Protein AF-A0A183U3U9-F1 (afdb_monomer_lite)

Foldseek 3Di:
DCVVVVHDPVVVVVVVVVDDPVVVVVCVCCLLLLNNVVVVPDPDDDDDDPPPDPPAPLNVLLVVLVVVVVVVVVVVPDPDDDDDDDDDDPPPPPPDPPVPPRDFCSLLSNQQVCLVVVNADPLLQLLLLLLQCVAQQAAADPNDGPGNVCNVVDPSPDVVSVVVVSVRLVVDPGSLVSSLLRLLSNVSSVLCVLQVDPAWQHDPPHHHYSVQLLVQLLVVLLVVCLVSVDPSCVDVNVVHFAPDPPRGHSVLSRAASDDDSGSVVSSSVSSCVRGNDDD

Sequence (279 aa):
LARLRNITGTDASQKLLEISPFEVKSMLFSLLSGRLLEDLSEEAGTGAKEQRTGMGSIRKQIEERRSMRRSLHAVKGSSHSVDMTLLELPEVEDESEESEDFQFGIWLRHRRIDGALNRVPPEFFATVWDTVRRFPRGLSINRIVLHWGLTQEMTRREIKFALQVEQVLNQISEPEYREMIIETLALLGKMDILLKTDRPNIPHDHAFDVDAVVKRANKIFVEHNRQMETIVMECCASGKRCDGAQGMCQHFYDSAPAGEYGTAHYLIKALMEILGPAN

Structure (mmCIF, N/CA/C/O backbone):
data_AF-A0A183U3U9-F1
#
_entry.id   AF-A0A183U3U9-F1
#
loop_
_atom_site.group_PDB
_atom_site.id
_atom_site.type_symbol
_atom_site.label_atom_id
_atom_site.label_alt_id
_atom_site.label_comp_id
_atom_site.label_asym_id
_atom_site.label_entity_id
_atom_site.label_seq_id
_atom_site.pdbx_PDB_ins_code
_atom_site.Cartn_x
_atom_site.Cartn_y
_atom_site.Cartn_z
_atom_site.occupancy
_atom_site.B_iso_or_equiv
_atom_site.auth_seq_id
_atom_site.auth_comp_id
_atom_site.auth_asym_id
_atom_site.auth_atom_id
_atom_site.pdbx_PDB_model_num
ATOM 1 N N . LEU A 1 1 ? 25.256 -8.665 -1.345 1.00 70.12 1 LEU A N 1
ATOM 2 C CA . LEU A 1 1 ? 26.540 -9.329 -1.675 1.00 70.12 1 LEU A CA 1
ATOM 3 C C . LEU A 1 1 ? 26.527 -9.996 -3.037 1.00 70.12 1 LEU A C 1
ATOM 5 O O . LEU A 1 1 ? 27.311 -9.561 -3.858 1.00 70.12 1 LEU A O 1
ATOM 9 N N . ALA A 1 2 ? 25.638 -10.963 -3.303 1.00 71.50 2 ALA A N 1
ATOM 10 C CA . ALA A 1 2 ? 25.566 -11.639 -4.609 1.00 71.50 2 ALA A CA 1
ATOM 11 C C . ALA A 1 2 ? 25.532 -10.654 -5.788 1.00 71.50 2 ALA A C 1
ATOM 13 O O . ALA A 1 2 ? 26.401 -10.681 -6.644 1.00 71.50 2 ALA A O 1
ATOM 14 N N . ARG A 1 3 ? 24.604 -9.690 -5.746 1.00 67.81 3 ARG A N 1
ATOM 15 C CA . ARG A 1 3 ? 24.517 -8.614 -6.747 1.00 67.81 3 ARG A CA 1
ATOM 16 C C . ARG A 1 3 ? 25.683 -7.626 -6.669 1.00 67.81 3 ARG A C 1
ATOM 18 O O . ARG A 1 3 ? 26.300 -7.340 -7.677 1.00 67.81 3 ARG A O 1
ATOM 25 N N . LEU A 1 4 ? 26.009 -7.162 -5.459 1.00 68.00 4 LEU A N 1
ATOM 26 C CA . LEU A 1 4 ? 27.064 -6.162 -5.224 1.00 68.00 4 LEU A CA 1
ATOM 27 C C . LEU A 1 4 ? 28.458 -6.606 -5.691 1.00 68.00 4 LEU A C 1
ATOM 29 O O . LEU A 1 4 ? 29.277 -5.771 -6.033 1.00 68.00 4 LEU A O 1
ATOM 33 N N . ARG A 1 5 ? 28.750 -7.908 -5.646 1.00 73.56 5 ARG A N 1
ATOM 34 C CA . ARG A 1 5 ? 30.053 -8.470 -6.025 1.00 73.56 5 ARG A CA 1
ATOM 35 C C . ARG A 1 5 ? 29.968 -9.383 -7.249 1.00 73.56 5 ARG A C 1
ATOM 37 O O . ARG A 1 5 ? 30.938 -10.070 -7.535 1.00 73.56 5 ARG A O 1
ATOM 44 N N . ASN A 1 6 ? 28.813 -9.418 -7.917 1.00 75.69 6 ASN A N 1
ATOM 45 C CA . ASN A 1 6 ? 28.505 -10.307 -9.039 1.00 75.69 6 ASN A CA 1
ATOM 46 C C . ASN A 1 6 ? 28.938 -11.773 -8.807 1.00 75.69 6 ASN A C 1
ATOM 48 O O . ASN A 1 6 ? 29.577 -12.402 -9.645 1.00 75.69 6 ASN A O 1
ATOM 52 N N . ILE A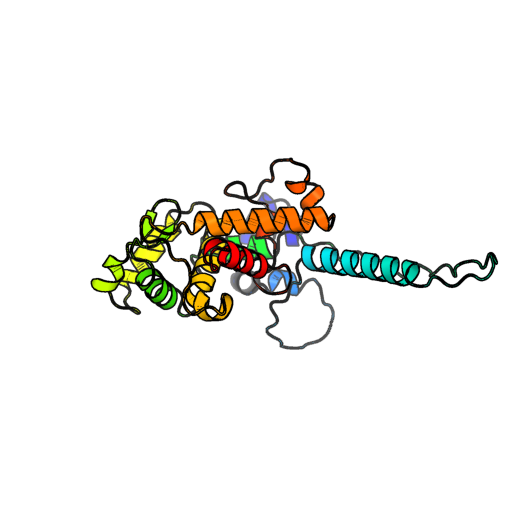 1 7 ? 28.629 -12.300 -7.620 1.00 84.38 7 ILE A N 1
ATOM 53 C CA . ILE A 1 7 ? 28.943 -13.672 -7.195 1.00 84.38 7 ILE A CA 1
ATOM 54 C C . ILE A 1 7 ? 27.661 -14.488 -7.032 1.00 84.38 7 ILE A C 1
ATOM 56 O O . ILE A 1 7 ? 26.577 -13.933 -6.821 1.00 84.38 7 ILE A O 1
ATOM 60 N N . THR A 1 8 ? 27.781 -15.815 -7.080 1.00 87.06 8 THR A N 1
ATOM 61 C CA . THR A 1 8 ? 26.639 -16.716 -6.891 1.00 87.06 8 THR A CA 1
ATOM 62 C C . THR A 1 8 ? 26.020 -16.558 -5.496 1.00 87.06 8 THR A C 1
ATOM 64 O O . THR A 1 8 ? 26.656 -16.078 -4.553 1.00 87.06 8 THR A O 1
ATOM 67 N N . GLY A 1 9 ? 24.750 -16.947 -5.341 1.00 81.69 9 GLY A N 1
ATOM 68 C CA . GLY A 1 9 ? 24.052 -16.852 -4.053 1.00 81.69 9 GLY A CA 1
ATOM 69 C C . GLY A 1 9 ? 24.719 -17.678 -2.948 1.00 81.69 9 GLY A C 1
ATOM 70 O O . GLY A 1 9 ? 24.814 -17.221 -1.809 1.00 81.69 9 GLY A O 1
ATOM 71 N N . THR A 1 10 ? 25.242 -18.853 -3.300 1.00 83.81 10 THR A N 1
ATOM 72 C CA . THR A 1 10 ? 25.990 -19.731 -2.393 1.00 83.81 10 THR A CA 1
ATOM 73 C C . THR A 1 10 ? 27.313 -19.095 -1.976 1.00 83.81 10 THR A C 1
ATOM 75 O O . THR A 1 10 ? 27.583 -19.007 -0.779 1.00 83.81 10 THR A O 1
ATOM 78 N N . ASP A 1 11 ? 28.073 -18.526 -2.913 1.00 84.25 11 ASP A N 1
ATOM 79 C CA . ASP A 1 11 ? 29.346 -17.860 -2.595 1.00 84.25 11 ASP A CA 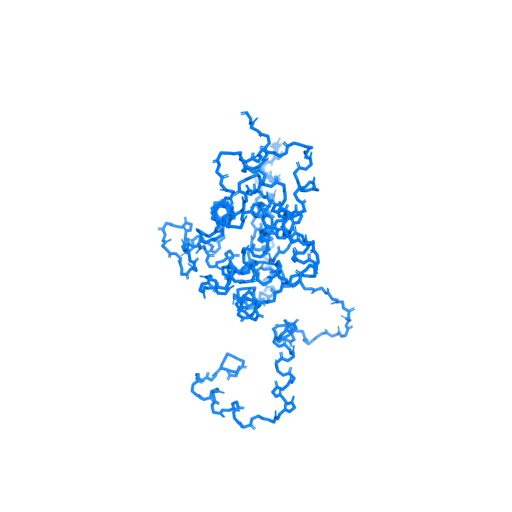1
ATOM 80 C C . ASP A 1 11 ? 29.127 -16.584 -1.781 1.00 84.25 11 ASP A C 1
ATOM 82 O O . ASP A 1 11 ? 29.908 -16.254 -0.890 1.00 84.25 11 ASP A O 1
ATOM 86 N N . ALA A 1 12 ? 28.039 -15.859 -2.052 1.00 85.56 12 ALA A N 1
ATOM 87 C CA . ALA A 1 12 ? 27.643 -14.707 -1.257 1.00 85.56 12 ALA A CA 1
ATOM 88 C C . ALA A 1 12 ? 27.305 -15.093 0.184 1.00 85.56 12 ALA A C 1
ATOM 90 O O . ALA A 1 12 ? 27.630 -14.332 1.091 1.00 85.56 12 ALA A O 1
ATOM 91 N N . SER A 1 13 ? 26.659 -16.246 0.389 1.00 83.75 13 SER A N 1
ATOM 92 C CA . SER A 1 13 ? 26.329 -16.744 1.726 1.00 83.75 13 SER A CA 1
ATOM 93 C C . SER A 1 13 ? 27.577 -17.159 2.504 1.00 83.75 13 SER A C 1
ATOM 95 O O . SER A 1 13 ? 27.691 -16.806 3.671 1.00 83.75 13 SER A O 1
ATOM 97 N N . GLN A 1 14 ? 28.551 -17.801 1.849 1.00 84.75 14 GLN A N 1
ATO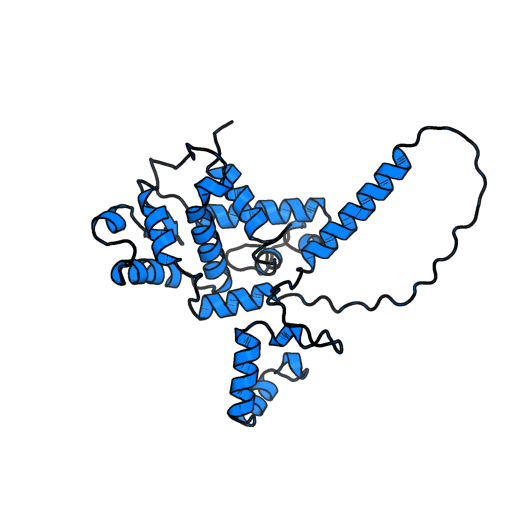M 98 C CA . GLN A 1 14 ? 29.830 -18.157 2.468 1.00 84.75 14 GLN A CA 1
ATOM 99 C C . GLN A 1 14 ? 30.651 -16.913 2.807 1.00 84.75 14 GLN A C 1
ATOM 101 O O . GLN A 1 14 ? 31.051 -16.742 3.953 1.00 84.75 14 GLN A O 1
ATOM 106 N N . LYS A 1 15 ? 30.797 -15.978 1.860 1.00 83.62 15 LYS A N 1
ATOM 107 C CA . LYS A 1 15 ? 31.490 -14.706 2.106 1.00 83.62 15 LYS A CA 1
ATOM 108 C C . LYS A 1 15 ? 30.830 -13.877 3.199 1.00 83.62 15 LYS A C 1
ATOM 110 O O . LYS A 1 15 ? 31.532 -13.175 3.907 1.00 83.62 15 LYS A O 1
ATOM 115 N N . LEU A 1 16 ? 29.508 -13.947 3.374 1.00 85.25 16 LEU A N 1
ATOM 116 C CA . LEU A 1 16 ? 28.833 -13.254 4.477 1.00 85.25 16 LEU A CA 1
ATOM 117 C C . LEU A 1 16 ? 29.321 -13.744 5.851 1.00 85.25 16 LEU A C 1
ATOM 119 O O . LEU A 1 16 ? 29.387 -12.944 6.779 1.00 85.25 16 LEU A O 1
ATOM 123 N N . LEU A 1 17 ? 29.688 -15.024 5.973 1.00 86.62 17 LEU A N 1
ATOM 124 C CA . LEU A 1 17 ? 30.216 -15.603 7.214 1.00 86.62 17 LEU A CA 1
ATOM 125 C C . LEU A 1 17 ? 31.653 -15.150 7.519 1.00 86.62 17 LEU A C 1
ATOM 127 O O . LEU A 1 17 ? 32.085 -15.237 8.664 1.00 86.62 17 LEU A O 1
ATOM 131 N N . GLU A 1 18 ? 32.380 -14.665 6.511 1.00 87.69 18 GLU A N 1
ATOM 132 C CA . GLU A 1 18 ? 33.767 -14.194 6.624 1.00 87.69 18 GLU A CA 1
ATOM 133 C C . GLU A 1 18 ? 33.866 -12.686 6.916 1.00 87.69 18 GLU A C 1
ATOM 135 O O . GLU A 1 18 ? 34.939 -12.187 7.251 1.00 87.69 18 GLU A O 1
ATOM 140 N N . ILE A 1 19 ? 32.760 -11.947 6.787 1.00 87.62 19 ILE A N 1
ATOM 141 C CA . ILE A 1 19 ? 32.719 -10.496 6.999 1.00 87.62 19 ILE A CA 1
ATOM 142 C C . ILE A 1 19 ? 32.744 -10.180 8.498 1.00 87.62 19 ILE A C 1
ATOM 144 O O . ILE A 1 19 ? 32.075 -10.827 9.308 1.00 87.62 19 ILE A O 1
ATOM 148 N N . SER A 1 20 ? 33.485 -9.138 8.878 1.00 91.19 20 SER A N 1
ATOM 149 C CA . SER A 1 20 ? 33.568 -8.725 10.278 1.00 91.19 20 SER A CA 1
ATOM 150 C C . SER A 1 20 ? 32.213 -8.218 10.810 1.00 91.19 20 SER A C 1
ATOM 152 O O . SER A 1 20 ? 31.430 -7.615 10.066 1.00 91.19 20 SER A O 1
ATOM 154 N N . PRO A 1 21 ? 31.923 -8.353 12.120 1.00 89.12 21 PRO A N 1
ATOM 155 C CA . PRO A 1 21 ? 30.681 -7.834 12.703 1.00 89.12 21 PRO A CA 1
ATOM 156 C C . PRO A 1 21 ? 30.446 -6.336 12.443 1.00 89.12 21 PRO A C 1
ATOM 158 O O . PRO A 1 21 ? 29.303 -5.896 12.310 1.00 89.12 21 PRO A O 1
ATOM 161 N N . PHE A 1 22 ? 31.522 -5.547 12.347 1.00 88.44 22 PHE A N 1
ATOM 162 C CA . PHE A 1 22 ? 31.452 -4.120 12.035 1.00 88.44 22 PHE A CA 1
ATOM 163 C C . PHE A 1 22 ? 30.972 -3.867 10.600 1.00 88.44 22 PHE A C 1
ATOM 165 O O . PHE A 1 22 ? 30.068 -3.060 10.382 1.00 88.44 22 PHE A O 1
ATOM 172 N N . GLU A 1 23 ? 31.524 -4.588 9.627 1.00 85.44 23 GLU A N 1
ATOM 173 C CA . GLU A 1 23 ? 31.120 -4.479 8.226 1.00 85.44 23 GLU A CA 1
ATOM 174 C C . GLU A 1 23 ? 29.688 -4.978 8.014 1.00 85.44 23 GLU A C 1
ATOM 176 O O . GLU A 1 23 ? 28.913 -4.299 7.343 1.00 85.44 23 GLU A O 1
ATOM 181 N N . VAL A 1 24 ? 29.285 -6.089 8.648 1.00 87.38 24 VAL A N 1
ATOM 182 C CA . VAL A 1 24 ? 27.887 -6.560 8.603 1.00 87.38 24 VAL A CA 1
ATOM 183 C C . VAL A 1 24 ? 26.942 -5.484 9.140 1.00 87.38 24 VAL A C 1
ATOM 185 O O . VAL A 1 24 ? 25.927 -5.182 8.511 1.00 87.38 24 VAL A O 1
ATOM 188 N N . LYS A 1 25 ? 27.284 -4.857 10.273 1.00 85.81 25 LYS A N 1
ATOM 189 C CA . LYS A 1 25 ? 26.502 -3.754 10.846 1.00 85.81 25 LYS A CA 1
ATOM 190 C C . LYS A 1 25 ? 26.412 -2.564 9.888 1.00 85.81 25 LYS A C 1
ATOM 192 O O . LYS A 1 25 ? 25.325 -2.019 9.718 1.00 85.81 25 LYS A O 1
ATOM 197 N N . SER A 1 26 ? 27.521 -2.176 9.260 1.00 83.81 26 SER A N 1
ATOM 198 C CA . SER A 1 26 ? 27.559 -1.074 8.290 1.00 83.81 26 SER A CA 1
ATOM 199 C C . SER A 1 26 ? 26.710 -1.373 7.048 1.00 83.81 26 SER A C 1
ATOM 201 O O . SER A 1 26 ? 25.904 -0.548 6.612 1.00 83.81 26 SER A O 1
ATOM 203 N N . MET A 1 27 ? 26.801 -2.598 6.525 1.00 82.25 27 MET A N 1
ATOM 204 C CA . MET A 1 27 ? 25.999 -3.058 5.392 1.00 82.25 27 MET A CA 1
ATOM 205 C C . MET A 1 27 ? 24.505 -3.096 5.719 1.00 82.25 27 MET A C 1
ATOM 207 O O . MET A 1 27 ? 23.694 -2.639 4.917 1.00 82.25 27 MET A O 1
ATOM 211 N N . LEU A 1 28 ? 24.132 -3.608 6.897 1.00 83.38 28 LEU A N 1
ATOM 212 C CA . LEU A 1 28 ? 22.745 -3.605 7.367 1.00 83.38 28 LEU A CA 1
ATOM 213 C C . LEU A 1 28 ? 22.225 -2.181 7.552 1.00 83.38 28 LEU A C 1
ATOM 215 O O . LEU A 1 28 ? 21.114 -1.884 7.126 1.00 83.38 28 LEU A O 1
ATOM 219 N N . PHE A 1 29 ? 23.024 -1.293 8.144 1.00 80.31 29 PHE A N 1
ATOM 220 C CA . PHE A 1 29 ? 22.656 0.110 8.302 1.00 80.31 29 PHE A CA 1
ATOM 221 C C . PHE A 1 29 ? 22.407 0.774 6.946 1.00 80.31 29 PHE A C 1
ATOM 223 O O . PHE A 1 29 ? 21.373 1.411 6.763 1.00 80.31 29 PHE A O 1
ATOM 230 N N . SER A 1 30 ? 23.291 0.565 5.972 1.00 77.38 30 SER A N 1
ATOM 231 C CA . SER A 1 30 ? 23.148 1.101 4.613 1.00 77.38 30 SER A CA 1
ATOM 232 C C . SER A 1 30 ? 21.917 0.522 3.904 1.00 77.38 30 SER A C 1
ATOM 234 O O . SER A 1 30 ? 21.174 1.245 3.248 1.00 77.38 30 SER A O 1
ATOM 236 N N . LEU A 1 31 ? 21.645 -0.777 4.073 1.00 76.56 31 LEU A N 1
ATOM 237 C CA . LEU A 1 31 ? 20.480 -1.442 3.481 1.00 76.56 31 LEU A CA 1
ATOM 238 C C . LEU A 1 31 ? 19.164 -0.917 4.069 1.00 76.56 31 LEU A C 1
ATOM 240 O O . LEU A 1 31 ? 18.240 -0.600 3.327 1.00 76.56 31 LEU A O 1
ATOM 244 N N . LEU A 1 32 ? 19.089 -0.804 5.396 1.00 74.94 32 LEU A N 1
ATOM 245 C CA . LEU A 1 32 ? 17.891 -0.361 6.117 1.00 74.94 32 LEU A CA 1
ATOM 246 C C . LEU A 1 32 ? 17.663 1.152 6.039 1.00 74.94 32 LEU A C 1
ATOM 248 O O . LEU A 1 32 ? 16.540 1.609 6.239 1.00 74.94 32 LEU A O 1
ATOM 252 N N . SER A 1 33 ? 18.714 1.933 5.787 1.00 68.88 33 SER A N 1
ATOM 253 C CA . SER A 1 33 ? 18.610 3.378 5.547 1.00 68.88 33 SER A CA 1
ATOM 254 C C . SER A 1 33 ? 18.288 3.720 4.092 1.00 68.88 33 SER A C 1
ATOM 256 O O . SER A 1 33 ? 17.987 4.875 3.811 1.00 68.88 33 SER A O 1
ATOM 258 N N . GLY A 1 34 ? 18.320 2.738 3.182 1.00 62.25 34 GLY A N 1
ATOM 259 C CA . GLY A 1 34 ? 18.141 2.944 1.741 1.00 62.25 34 GLY A CA 1
ATOM 260 C C . GLY A 1 34 ? 19.405 3.409 1.007 1.00 62.25 34 GLY A C 1
ATOM 261 O O . GLY A 1 34 ? 19.414 3.399 -0.218 1.00 62.25 34 GLY A O 1
ATOM 262 N N . ARG A 1 35 ? 20.489 3.716 1.733 1.00 61.72 35 ARG A N 1
ATOM 263 C CA . ARG A 1 35 ? 21.743 4.271 1.192 1.00 61.72 35 ARG A CA 1
ATOM 264 C C . ARG A 1 35 ? 22.615 3.272 0.444 1.00 61.72 35 ARG A C 1
ATOM 266 O O . ARG A 1 35 ? 23.397 3.665 -0.407 1.00 61.72 35 ARG A O 1
ATOM 273 N N . LEU A 1 36 ? 22.447 1.969 0.701 1.00 54.66 36 LEU A N 1
ATOM 274 C CA . LEU A 1 36 ? 23.263 0.914 0.071 1.00 54.66 36 LEU A CA 1
ATOM 275 C C . LEU A 1 36 ? 23.243 0.970 -1.468 1.00 54.66 36 LEU A C 1
ATOM 277 O O . LEU A 1 36 ? 24.124 0.405 -2.107 1.00 54.66 36 LEU A O 1
ATOM 281 N N . LEU A 1 37 ? 22.202 1.566 -2.052 1.00 54.56 37 LEU A N 1
ATOM 282 C CA . LEU A 1 37 ? 22.047 1.694 -3.499 1.00 54.56 37 LEU A CA 1
ATOM 283 C C . LEU A 1 37 ? 22.246 3.133 -4.005 1.00 54.56 37 LEU A C 1
ATOM 285 O O . LEU A 1 37 ? 22.469 3.289 -5.197 1.00 54.56 37 LEU A O 1
ATOM 289 N N . GLU A 1 38 ? 22.199 4.145 -3.129 1.00 49.19 38 GLU A N 1
ATOM 290 C CA . GLU A 1 38 ? 22.514 5.547 -3.464 1.00 49.19 38 GLU A CA 1
ATOM 291 C C . GLU A 1 38 ? 24.036 5.741 -3.595 1.00 49.19 38 GLU A C 1
ATOM 293 O O . GLU A 1 38 ? 24.502 6.327 -4.568 1.00 49.19 38 GLU A O 1
ATOM 298 N N . ASP A 1 39 ? 24.821 5.133 -2.696 1.00 45.16 39 ASP A N 1
ATOM 299 C CA . ASP A 1 39 ? 26.287 5.288 -2.612 1.00 45.16 39 ASP A CA 1
ATOM 300 C C . ASP A 1 39 ? 27.076 4.669 -3.794 1.00 45.16 39 ASP A C 1
ATOM 302 O O . ASP A 1 39 ? 28.305 4.662 -3.789 1.00 45.16 39 ASP A O 1
ATOM 306 N N . LEU A 1 40 ? 26.400 4.107 -4.802 1.00 47.59 40 LEU A N 1
ATOM 307 C CA . LEU A 1 40 ? 27.035 3.514 -5.989 1.00 47.59 40 LEU A CA 1
ATOM 308 C C . LEU A 1 40 ? 26.949 4.408 -7.233 1.00 47.59 40 LEU A C 1
ATOM 310 O O . LEU A 1 40 ? 27.541 4.057 -8.249 1.00 47.59 40 LEU A O 1
ATOM 314 N N . SER A 1 41 ? 26.216 5.525 -7.165 1.00 44.22 41 SER A N 1
ATOM 315 C CA . SER A 1 41 ? 26.016 6.434 -8.301 1.00 44.22 41 SER A CA 1
ATOM 316 C C . SER A 1 41 ? 26.884 7.695 -8.254 1.00 44.22 41 SER A C 1
ATOM 318 O O . SER A 1 41 ? 26.910 8.425 -9.237 1.00 44.22 41 SER A O 1
ATOM 320 N N . GLU A 1 42 ? 27.578 7.992 -7.151 1.00 39.34 42 GLU A N 1
ATOM 321 C CA . GLU A 1 42 ? 28.246 9.290 -6.992 1.00 39.34 42 GLU A CA 1
ATOM 322 C C . GLU A 1 42 ? 29.660 9.155 -6.403 1.00 39.34 42 GLU A C 1
ATOM 324 O O . GLU A 1 42 ? 29.874 9.236 -5.194 1.00 39.34 42 GLU A O 1
ATOM 329 N N . GLU A 1 43 ? 30.670 9.091 -7.279 1.00 38.69 43 GLU A N 1
ATOM 330 C CA . GLU A 1 43 ? 31.922 9.819 -7.027 1.00 38.69 43 GLU A CA 1
ATOM 331 C C . GLU A 1 43 ? 31.654 11.330 -7.181 1.00 38.69 43 GLU A C 1
ATOM 333 O O . GLU A 1 43 ? 32.159 11.982 -8.089 1.00 38.69 43 GLU A O 1
ATOM 338 N N . ALA A 1 44 ? 30.821 11.918 -6.318 1.00 35.53 44 ALA A N 1
ATOM 339 C CA . ALA A 1 44 ? 30.630 13.364 -6.277 1.00 35.53 44 ALA A CA 1
ATOM 340 C C . ALA A 1 44 ? 30.125 13.839 -4.907 1.00 35.53 44 ALA A C 1
ATOM 342 O O . ALA A 1 44 ? 28.977 13.661 -4.539 1.00 35.53 44 ALA A O 1
ATOM 343 N N . GLY A 1 45 ? 31.011 14.513 -4.170 1.00 33.22 45 GLY A N 1
ATOM 344 C CA . GLY A 1 45 ? 30.675 15.694 -3.370 1.00 33.22 45 GLY A CA 1
ATOM 345 C C . GLY A 1 45 ? 29.589 15.577 -2.293 1.00 33.22 45 GLY A C 1
ATOM 346 O O . GLY A 1 45 ? 28.419 15.852 -2.517 1.00 33.22 45 GLY A O 1
ATOM 347 N N . THR A 1 46 ? 30.049 15.370 -1.060 1.00 39.16 46 THR A N 1
ATOM 348 C CA . THR A 1 46 ? 29.458 15.834 0.210 1.00 39.16 46 THR A CA 1
ATOM 349 C C . THR A 1 46 ? 28.268 16.806 0.114 1.00 39.16 46 THR A C 1
ATOM 351 O O . THR A 1 46 ? 28.437 17.991 -0.181 1.00 39.16 46 THR A O 1
ATOM 354 N N . GLY A 1 47 ? 27.088 16.351 0.538 1.00 30.05 47 GLY A N 1
ATOM 355 C CA . GLY A 1 47 ? 25.942 17.216 0.798 1.00 30.05 47 GLY A CA 1
ATOM 356 C C . GLY A 1 47 ? 24.820 16.468 1.506 1.00 30.05 47 GLY A C 1
ATOM 357 O O . GLY A 1 47 ? 24.016 15.798 0.874 1.00 30.05 47 GLY A O 1
ATOM 358 N N . ALA A 1 48 ? 24.743 16.593 2.832 1.00 39.31 48 ALA A N 1
ATOM 359 C CA . ALA A 1 48 ? 23.631 16.069 3.614 1.00 39.31 48 ALA A CA 1
ATOM 360 C C . ALA A 1 48 ? 22.311 16.743 3.194 1.00 39.31 48 ALA A C 1
ATOM 362 O O . ALA A 1 48 ? 21.981 17.836 3.656 1.00 39.31 48 ALA A O 1
ATOM 363 N N . LYS A 1 49 ? 21.535 16.071 2.345 1.00 31.78 49 LYS A N 1
ATOM 364 C CA . LYS A 1 49 ? 20.094 16.277 2.225 1.00 31.78 49 LYS A CA 1
ATOM 365 C C . LYS A 1 49 ? 19.417 14.926 2.296 1.00 31.78 49 LYS A C 1
ATOM 367 O O . LYS A 1 49 ? 19.724 14.006 1.554 1.00 31.78 49 LYS A O 1
ATOM 372 N N . GLU A 1 50 ? 18.476 14.831 3.219 1.00 37.84 50 GLU A N 1
ATOM 373 C CA . GLU A 1 50 ? 17.576 13.703 3.427 1.00 37.84 50 GLU A CA 1
ATOM 374 C C . GLU A 1 50 ? 16.536 13.650 2.288 1.00 37.84 50 GLU A C 1
ATOM 376 O O . GLU A 1 50 ? 15.328 13.717 2.501 1.00 37.84 50 GLU A O 1
ATOM 381 N N . GLN A 1 51 ? 17.005 13.615 1.040 1.00 38.44 51 GLN A N 1
ATOM 382 C CA . GLN A 1 51 ? 16.173 13.476 -0.144 1.00 38.44 51 GLN A CA 1
ATOM 383 C C . GLN A 1 51 ? 16.189 12.009 -0.554 1.00 38.44 51 GLN A C 1
ATOM 385 O O . GLN A 1 51 ? 17.033 11.570 -1.318 1.00 38.44 51 GLN A O 1
ATOM 390 N N . ARG A 1 52 ? 15.204 11.260 -0.040 1.00 46.84 52 ARG A N 1
ATOM 391 C CA . ARG A 1 52 ? 14.794 9.938 -0.546 1.00 46.84 52 ARG A CA 1
ATOM 392 C C . ARG A 1 52 ? 14.238 10.066 -1.973 1.00 46.84 52 ARG A C 1
ATOM 394 O O . ARG A 1 52 ? 13.058 9.808 -2.214 1.00 46.84 52 ARG A O 1
ATOM 401 N N . THR A 1 53 ? 15.037 10.553 -2.911 1.00 42.41 53 THR A N 1
ATOM 402 C CA . THR A 1 53 ? 14.633 10.785 -4.297 1.00 42.41 53 THR A CA 1
ATOM 403 C C . THR A 1 53 ? 15.433 9.891 -5.224 1.00 42.41 53 THR A C 1
ATOM 405 O O . THR A 1 53 ? 16.081 10.366 -6.145 1.00 42.41 53 THR A O 1
ATOM 408 N N . GLY A 1 54 ? 15.294 8.576 -5.045 1.00 46.69 54 GLY A N 1
ATOM 409 C CA . GLY A 1 54 ? 15.384 7.661 -6.177 1.00 46.69 54 GLY A CA 1
ATOM 410 C C . GLY A 1 54 ? 14.195 7.941 -7.095 1.00 46.69 54 GLY A C 1
ATOM 411 O O . GLY A 1 54 ? 13.134 7.324 -6.944 1.00 46.69 54 GLY A O 1
ATOM 412 N N . MET A 1 55 ? 14.314 8.944 -7.974 1.00 46.78 55 MET A N 1
ATOM 413 C CA . MET A 1 55 ? 13.336 9.194 -9.032 1.00 46.78 55 MET A CA 1
ATOM 414 C C . MET A 1 55 ? 13.200 7.895 -9.827 1.00 46.78 55 MET A C 1
ATOM 416 O O . MET A 1 55 ? 14.129 7.471 -10.501 1.00 46.78 55 MET A O 1
ATOM 420 N N . GLY A 1 56 ? 12.071 7.198 -9.667 1.00 55.34 56 GLY A N 1
ATOM 421 C CA . GLY A 1 56 ? 11.892 5.885 -10.280 1.00 55.34 56 GLY A CA 1
ATOM 422 C C . GLY A 1 56 ? 12.028 5.964 -11.803 1.00 55.34 56 GLY A C 1
ATOM 423 O O . GLY A 1 56 ? 11.555 6.923 -12.410 1.00 55.34 56 GLY A O 1
ATOM 424 N N . SER A 1 57 ? 12.614 4.931 -12.415 1.00 66.19 57 SER A N 1
ATOM 425 C CA . SER A 1 57 ? 12.795 4.785 -13.873 1.00 66.19 57 SER A CA 1
ATOM 426 C C . SER A 1 57 ? 11.538 5.153 -14.684 1.00 66.19 57 SER A C 1
ATOM 428 O O . SER A 1 57 ? 11.611 5.826 -15.709 1.00 66.19 57 SER A O 1
ATOM 430 N N . ILE A 1 58 ? 10.356 4.803 -14.167 1.00 74.56 58 ILE A N 1
ATOM 431 C CA . ILE A 1 58 ? 9.059 5.096 -14.794 1.00 74.56 58 ILE A CA 1
ATOM 432 C C . ILE A 1 58 ? 8.761 6.600 -14.854 1.00 74.56 58 ILE A C 1
ATOM 434 O O . ILE A 1 58 ? 8.165 7.065 -15.822 1.00 74.56 58 ILE A O 1
ATOM 438 N N . ARG A 1 59 ? 9.177 7.381 -13.851 1.00 77.50 59 ARG A N 1
ATOM 439 C CA . ARG A 1 59 ? 8.984 8.835 -13.848 1.00 77.50 59 ARG A CA 1
ATOM 440 C C . ARG A 1 59 ? 9.785 9.492 -14.974 1.00 77.50 59 ARG A C 1
ATOM 442 O O . ARG A 1 59 ? 9.194 10.260 -15.728 1.00 77.50 59 ARG A O 1
ATOM 449 N N . LYS A 1 60 ? 11.071 9.140 -15.116 1.00 76.31 60 LYS A N 1
ATOM 450 C CA . LYS A 1 60 ? 11.963 9.649 -16.177 1.00 76.31 60 LYS A CA 1
ATOM 451 C C . LYS A 1 60 ? 11.384 9.343 -17.565 1.00 76.31 60 LYS A C 1
ATOM 453 O O . LYS A 1 60 ? 11.148 10.264 -18.340 1.00 76.31 60 LYS A O 1
ATOM 458 N N . GLN A 1 61 ? 10.975 8.091 -17.805 1.00 78.88 61 GLN A N 1
ATOM 459 C CA . GLN A 1 61 ? 10.336 7.690 -19.070 1.00 78.88 61 GLN A CA 1
ATOM 460 C C . GLN A 1 61 ? 9.055 8.487 -19.378 1.00 78.88 61 GLN A C 1
ATOM 462 O O . GLN A 1 61 ? 8.819 8.886 -20.521 1.00 78.88 61 GLN A O 1
ATOM 467 N N . ILE A 1 62 ? 8.202 8.732 -18.375 1.00 78.38 62 ILE A N 1
ATOM 468 C CA . ILE A 1 62 ? 6.972 9.520 -18.560 1.00 78.38 62 ILE A CA 1
ATOM 469 C C . ILE A 1 62 ? 7.299 10.989 -18.873 1.00 78.38 62 ILE A C 1
ATOM 471 O O . ILE A 1 62 ? 6.651 11.583 -19.740 1.00 78.38 62 ILE A O 1
ATOM 475 N N . GLU A 1 63 ? 8.277 11.580 -18.186 1.00 82.75 63 GLU A N 1
ATOM 476 C CA . GLU A 1 63 ? 8.718 12.965 -18.400 1.00 82.75 63 GLU A CA 1
ATOM 477 C C . GLU A 1 63 ? 9.324 13.153 -19.805 1.00 82.75 63 GLU A C 1
ATOM 479 O O . GLU A 1 63 ? 8.903 14.060 -20.532 1.00 82.75 63 GLU A O 1
ATOM 484 N N . GLU A 1 64 ? 10.203 12.249 -20.245 1.00 81.62 64 GLU A N 1
ATOM 485 C CA . GLU A 1 64 ? 10.801 12.236 -21.590 1.00 81.62 64 GLU A CA 1
ATOM 486 C C . GLU A 1 64 ? 9.734 12.121 -22.690 1.00 81.62 64 GLU A C 1
ATOM 488 O O . GLU A 1 64 ? 9.664 12.946 -23.607 1.00 81.62 64 GLU A O 1
ATOM 493 N N . ARG A 1 65 ? 8.814 11.153 -22.568 1.00 80.75 65 ARG A N 1
ATOM 494 C CA . ARG A 1 65 ? 7.699 10.964 -23.517 1.00 80.75 65 ARG A CA 1
ATOM 495 C C . ARG A 1 65 ? 6.754 12.166 -23.560 1.00 80.75 65 ARG A C 1
ATOM 497 O O . ARG A 1 65 ? 6.242 12.511 -24.628 1.00 80.75 65 ARG A O 1
ATOM 504 N N . ARG A 1 66 ? 6.515 12.837 -22.427 1.00 79.81 66 ARG A N 1
ATOM 505 C CA . ARG A 1 66 ? 5.747 14.094 -22.390 1.00 79.81 66 ARG A CA 1
ATOM 506 C C . ARG A 1 66 ? 6.474 15.227 -23.107 1.00 79.81 66 ARG A C 1
ATOM 508 O O . ARG A 1 66 ? 5.814 15.980 -23.825 1.00 79.81 66 ARG A O 1
ATOM 515 N N . SER A 1 67 ? 7.788 15.346 -22.927 1.00 79.31 67 SER A N 1
ATOM 516 C CA . SER A 1 67 ? 8.612 16.349 -23.609 1.00 79.31 67 SER A CA 1
ATOM 517 C C . SER A 1 67 ? 8.544 16.178 -25.131 1.00 79.31 67 SER A C 1
ATOM 519 O O . SER A 1 67 ? 8.171 17.117 -25.836 1.00 79.31 67 SER A O 1
ATOM 521 N N . MET A 1 68 ? 8.736 14.949 -25.627 1.00 74.69 68 MET A N 1
ATOM 522 C CA . MET A 1 68 ? 8.624 14.621 -27.056 1.00 74.69 68 MET A CA 1
ATOM 523 C C . MET A 1 68 ? 7.242 14.943 -27.646 1.00 74.69 68 MET A C 1
ATOM 525 O O . MET A 1 68 ? 7.123 15.474 -28.747 1.00 74.69 68 MET A O 1
ATOM 529 N N . ARG A 1 69 ? 6.154 14.657 -26.920 1.00 77.06 69 ARG A N 1
ATOM 530 C CA . ARG A 1 69 ? 4.801 15.001 -27.397 1.00 77.06 69 ARG A CA 1
ATOM 531 C C . ARG A 1 69 ? 4.571 16.512 -27.444 1.00 77.06 69 ARG A C 1
ATOM 533 O O . ARG A 1 69 ? 3.891 16.993 -28.348 1.00 77.06 69 ARG A O 1
ATOM 540 N N . ARG A 1 70 ? 5.124 17.264 -26.486 1.00 73.94 70 ARG A N 1
ATOM 541 C CA . ARG A 1 70 ? 5.034 18.732 -26.459 1.00 73.94 70 ARG A CA 1
ATOM 542 C C . ARG A 1 70 ? 5.811 19.371 -27.608 1.00 73.94 70 ARG A C 1
ATOM 544 O O . ARG A 1 70 ? 5.268 20.277 -28.235 1.00 73.94 70 ARG A O 1
ATOM 551 N N . SER A 1 71 ? 7.014 18.887 -27.921 1.00 73.38 71 SER A N 1
ATOM 552 C CA . SER A 1 71 ? 7.788 19.384 -29.066 1.00 73.38 71 SER A CA 1
ATOM 553 C C . SER A 1 71 ? 7.079 19.097 -30.396 1.00 73.38 71 SER A C 1
ATOM 555 O O . SER A 1 71 ? 6.905 20.010 -31.200 1.00 73.38 71 SER A O 1
ATOM 557 N N . LEU A 1 72 ? 6.539 17.887 -30.588 1.00 68.38 72 LEU A N 1
ATOM 558 C CA . LEU A 1 72 ? 5.745 17.538 -31.778 1.00 68.38 72 LEU A CA 1
ATOM 559 C C . LEU A 1 72 ? 4.477 18.399 -31.930 1.00 68.38 72 LEU A C 1
ATOM 561 O O . LEU A 1 72 ? 4.115 18.778 -33.044 1.00 68.38 72 LEU A O 1
ATOM 565 N N . HIS A 1 73 ? 3.804 18.743 -30.827 1.00 61.44 73 HIS A N 1
ATOM 566 C CA . HIS A 1 73 ? 2.647 19.644 -30.857 1.00 61.44 73 HIS A CA 1
ATOM 567 C C . HIS A 1 73 ? 3.022 21.104 -31.147 1.00 61.44 73 HIS A C 1
ATOM 569 O O . HIS A 1 73 ? 2.271 21.777 -31.852 1.00 61.44 73 HIS A O 1
ATOM 575 N N . ALA A 1 74 ? 4.169 21.587 -30.658 1.00 61.41 74 ALA A N 1
ATOM 576 C CA . ALA A 1 74 ? 4.660 22.935 -30.950 1.00 61.41 74 ALA A CA 1
ATOM 577 C C . ALA A 1 74 ? 5.003 23.111 -32.441 1.00 61.41 74 ALA A C 1
ATOM 579 O O . ALA A 1 74 ? 4.656 24.132 -33.032 1.00 61.41 74 ALA A O 1
ATOM 580 N N . VAL A 1 75 ? 5.584 22.087 -33.079 1.00 58.25 75 VAL A N 1
ATOM 581 C CA . VAL A 1 75 ? 5.885 22.095 -34.524 1.00 58.25 75 VAL A CA 1
ATOM 582 C C . VAL A 1 75 ? 4.604 22.098 -35.373 1.00 58.25 75 VAL A C 1
ATOM 584 O O . VAL A 1 75 ? 4.551 22.737 -36.420 1.00 58.25 75 VAL A O 1
ATOM 587 N N . LYS A 1 76 ? 3.527 21.448 -34.910 1.00 54.00 76 LYS A N 1
ATOM 588 C CA . LYS A 1 76 ? 2.247 21.356 -35.640 1.00 54.00 76 LYS A CA 1
ATOM 589 C C . LYS A 1 76 ? 1.325 22.575 -35.464 1.00 54.00 76 LYS A C 1
ATOM 591 O O . LYS A 1 76 ? 0.312 22.662 -36.152 1.00 54.00 76 LYS A O 1
ATOM 596 N N . GLY A 1 77 ? 1.654 23.489 -34.546 1.00 44.88 77 GLY A N 1
ATOM 597 C CA . GLY A 1 77 ? 0.872 24.692 -34.231 1.00 44.88 77 GLY A CA 1
ATOM 598 C C . GLY A 1 77 ? 1.219 25.938 -35.053 1.00 44.88 77 GLY A C 1
ATOM 599 O O . GLY A 1 77 ? 0.525 26.943 -34.931 1.00 44.88 77 GLY A O 1
ATOM 600 N N . SER A 1 78 ? 2.255 25.893 -35.898 1.00 45.44 78 SER A N 1
ATOM 601 C CA . SER A 1 78 ? 2.628 27.012 -36.772 1.00 45.44 78 SER A CA 1
ATOM 602 C C . SER A 1 78 ? 2.118 26.777 -38.194 1.00 45.44 78 SER A C 1
ATOM 604 O O . SER A 1 78 ? 2.847 26.342 -39.083 1.00 45.44 78 SER A O 1
ATOM 606 N N . SER A 1 79 ? 0.829 27.040 -38.422 1.00 42.72 79 SER A N 1
ATOM 607 C CA . SER A 1 79 ? 0.292 27.174 -39.777 1.00 42.72 79 SER A CA 1
ATOM 608 C C . SER A 1 79 ? 0.617 28.569 -40.318 1.00 42.72 79 SER A C 1
ATOM 610 O O . SER A 1 79 ? -0.230 29.460 -40.313 1.00 42.72 79 SER A O 1
ATOM 612 N N . HIS A 1 80 ? 1.843 28.761 -40.798 1.00 37.06 80 HIS A N 1
ATOM 613 C CA . HIS A 1 80 ? 2.120 29.780 -41.803 1.00 37.06 80 HIS A CA 1
ATOM 614 C C . HIS A 1 80 ? 3.067 29.209 -42.857 1.00 37.06 80 HIS A C 1
ATOM 616 O O . HIS A 1 80 ? 4.191 28.807 -42.580 1.00 37.06 80 HIS A O 1
ATOM 622 N N . SER A 1 81 ? 2.542 29.146 -44.077 1.00 40.31 81 SER A N 1
ATOM 623 C CA . SER A 1 81 ? 3.230 28.852 -45.327 1.00 40.31 81 SER A CA 1
ATOM 624 C C . SER A 1 81 ? 4.455 29.743 -45.524 1.00 40.31 81 SER A C 1
ATOM 626 O O . SER A 1 81 ? 4.242 30.947 -45.597 1.00 40.31 81 SER A O 1
ATOM 628 N N . VAL A 1 82 ? 5.656 29.177 -45.701 1.00 32.44 82 VAL A N 1
ATOM 629 C CA . VAL A 1 82 ? 6.651 29.567 -46.725 1.00 32.44 82 VAL A CA 1
ATOM 630 C C . VAL A 1 82 ? 7.661 28.416 -46.902 1.00 32.44 82 VAL A C 1
ATOM 632 O O . VAL A 1 82 ? 8.270 27.968 -45.940 1.00 32.44 82 VAL A O 1
ATOM 635 N N . ASP A 1 83 ? 7.761 27.976 -48.154 1.00 31.03 83 ASP A N 1
ATOM 636 C CA . ASP A 1 83 ? 8.893 27.434 -48.923 1.00 31.03 83 ASP A CA 1
ATOM 637 C C . ASP A 1 83 ? 9.851 26.355 -48.373 1.00 31.03 83 ASP A C 1
ATOM 639 O O . ASP A 1 83 ? 10.443 26.423 -47.299 1.00 31.03 83 ASP A O 1
ATOM 643 N N . MET A 1 84 ? 10.041 25.358 -49.234 1.00 41.41 84 MET A N 1
ATOM 644 C CA . MET A 1 84 ? 10.842 24.154 -49.073 1.00 41.41 84 MET A CA 1
ATOM 645 C C . MET A 1 84 ? 12.301 24.470 -49.414 1.00 41.41 84 MET A C 1
ATOM 647 O O . MET A 1 84 ? 12.686 24.423 -50.579 1.00 41.41 84 MET A O 1
ATOM 651 N N . THR A 1 85 ? 13.132 24.750 -48.409 1.00 30.89 85 THR A N 1
ATOM 652 C CA . THR A 1 85 ? 14.593 24.693 -48.578 1.00 30.89 85 THR A CA 1
ATOM 653 C C . THR A 1 85 ? 15.160 23.594 -47.694 1.00 30.89 85 THR A C 1
ATOM 655 O O . THR A 1 85 ? 15.062 23.645 -46.471 1.00 30.89 85 THR A O 1
ATOM 658 N N . LEU A 1 86 ? 15.728 22.588 -48.355 1.00 39.59 86 LEU A N 1
ATOM 659 C CA . LEU A 1 86 ? 16.559 21.531 -47.795 1.00 39.59 86 LEU A CA 1
ATOM 660 C C . LEU A 1 86 ? 17.754 22.172 -47.068 1.00 39.59 86 LEU A C 1
ATOM 662 O O . LEU A 1 86 ? 18.726 22.563 -47.710 1.00 39.59 86 LEU A O 1
ATOM 666 N N . LEU A 1 87 ? 17.666 22.320 -45.749 1.00 34.00 87 LEU A N 1
ATOM 667 C CA . LEU A 1 87 ? 18.801 22.673 -44.903 1.00 34.00 87 LEU A CA 1
ATOM 668 C C . LEU A 1 87 ? 19.079 21.491 -43.984 1.00 34.00 87 LEU A C 1
ATOM 670 O O . LEU A 1 87 ? 18.233 21.096 -43.181 1.00 34.00 87 LEU A O 1
ATOM 674 N N . GLU A 1 88 ? 20.252 20.904 -44.203 1.00 33.00 88 GLU A N 1
ATOM 675 C CA . GLU A 1 88 ? 20.839 19.821 -43.429 1.00 33.00 88 GLU A CA 1
ATOM 676 C C . GLU A 1 88 ? 20.761 20.137 -41.933 1.00 33.00 88 GLU A C 1
ATOM 678 O O . GLU A 1 88 ? 21.161 21.207 -41.468 1.00 33.00 88 GLU A O 1
ATOM 683 N N . LEU A 1 89 ? 20.190 19.188 -41.192 1.00 33.53 89 LEU A N 1
ATOM 684 C CA . LEU A 1 89 ? 20.254 19.149 -39.740 1.00 33.53 89 LEU A CA 1
ATOM 685 C C . LEU A 1 89 ? 21.733 19.163 -39.328 1.00 33.53 89 LEU A C 1
ATOM 687 O O . LEU A 1 89 ? 22.511 18.414 -39.920 1.00 33.53 89 LEU A O 1
ATOM 691 N N . PRO A 1 90 ? 22.140 19.940 -38.312 1.00 32.41 90 PRO A N 1
ATOM 692 C CA . PRO A 1 90 ? 23.410 19.672 -37.669 1.00 32.41 90 PRO A CA 1
ATOM 693 C C . PRO A 1 90 ? 23.295 18.288 -37.028 1.00 32.41 90 PRO A C 1
ATOM 695 O O . PRO A 1 90 ? 22.400 18.060 -36.209 1.00 32.41 90 PRO A O 1
ATOM 698 N N . GLU A 1 91 ? 24.171 17.371 -37.431 1.00 30.69 91 GLU A N 1
ATOM 699 C CA . GLU A 1 91 ? 24.490 16.172 -36.665 1.00 30.69 91 GLU A CA 1
ATOM 700 C C . GLU A 1 91 ? 24.963 16.654 -35.290 1.00 30.69 91 GLU A C 1
ATOM 702 O O . GLU A 1 91 ? 26.088 17.117 -35.120 1.00 30.69 91 GLU A O 1
ATOM 707 N N . VAL A 1 92 ? 24.049 16.659 -34.319 1.00 35.62 92 VAL A N 1
ATOM 708 C CA . VAL A 1 92 ? 24.421 16.711 -32.911 1.00 35.62 92 VAL A CA 1
ATOM 709 C C . VAL A 1 92 ? 25.140 15.402 -32.648 1.00 35.62 92 VAL A C 1
ATOM 711 O O . VAL A 1 92 ? 24.522 14.341 -32.608 1.00 35.62 92 VAL A O 1
ATOM 714 N N . GLU A 1 93 ? 26.462 15.502 -32.589 1.00 30.55 93 GLU A N 1
ATOM 715 C CA . GLU A 1 93 ? 27.349 14.473 -32.079 1.00 30.55 93 GLU A CA 1
ATOM 716 C C . GLU A 1 93 ? 26.766 13.983 -30.744 1.00 30.55 93 GLU A C 1
ATOM 718 O O . GLU A 1 93 ? 26.604 14.766 -29.805 1.00 30.55 93 GLU A O 1
ATOM 723 N N . ASP A 1 94 ? 26.372 12.705 -30.706 1.00 31.59 94 ASP A N 1
ATOM 724 C CA . ASP A 1 94 ? 26.003 11.965 -29.499 1.00 31.59 94 ASP A CA 1
ATOM 725 C C . ASP A 1 94 ? 27.216 11.963 -28.556 1.00 31.59 94 ASP A C 1
ATOM 727 O O . ASP A 1 94 ? 28.041 11.044 -28.540 1.00 31.59 94 ASP A O 1
ATOM 731 N N . GLU A 1 95 ? 27.363 13.035 -27.779 1.00 32.22 95 GLU A N 1
ATOM 732 C CA . GLU A 1 95 ? 28.250 13.073 -26.628 1.00 32.22 95 GLU A CA 1
ATOM 733 C C . GLU A 1 95 ? 27.651 12.167 -25.550 1.00 32.22 95 GLU A C 1
ATOM 735 O O . GLU A 1 95 ? 26.872 12.590 -24.699 1.00 32.22 95 GLU A O 1
ATOM 740 N N . SER A 1 96 ? 28.037 10.890 -25.618 1.00 32.56 96 SER A N 1
ATOM 741 C CA . SER A 1 96 ? 27.965 9.903 -24.539 1.00 32.56 96 SER A CA 1
ATOM 742 C C . SER A 1 96 ? 26.609 9.821 -23.835 1.00 32.56 96 SER A C 1
ATOM 744 O O . SER A 1 96 ? 26.417 10.371 -22.750 1.00 32.56 96 SER A O 1
ATOM 746 N N . GLU A 1 97 ? 25.703 9.014 -24.395 1.00 34.81 97 GLU A N 1
ATOM 747 C CA . GLU A 1 97 ? 24.725 8.290 -23.585 1.00 34.81 97 GLU A CA 1
ATOM 748 C C . GLU A 1 97 ? 25.496 7.404 -22.590 1.00 34.81 97 GLU A C 1
ATOM 750 O O . GLU A 1 97 ? 25.741 6.219 -22.821 1.00 34.81 97 GLU A O 1
ATOM 755 N N . GLU A 1 98 ? 25.916 7.981 -21.463 1.00 33.53 98 GLU A N 1
ATOM 756 C CA . GLU A 1 98 ? 26.089 7.216 -20.241 1.00 33.53 98 GLU A CA 1
ATOM 757 C C . GLU A 1 98 ? 24.709 6.640 -19.943 1.00 33.53 98 GLU A C 1
ATOM 759 O O . GLU A 1 98 ? 23.822 7.298 -19.396 1.00 33.53 98 GLU A O 1
ATOM 764 N N . SER A 1 99 ? 24.488 5.413 -20.408 1.00 34.97 99 SER A N 1
ATOM 765 C CA . SER A 1 99 ? 23.367 4.590 -20.009 1.00 34.97 99 SER A CA 1
ATOM 766 C C . SER A 1 99 ? 23.485 4.398 -18.500 1.00 34.97 99 SER A C 1
ATOM 768 O O . SER A 1 99 ? 24.109 3.443 -18.041 1.00 34.97 99 SER A O 1
ATOM 770 N N . GLU A 1 100 ? 22.948 5.347 -17.729 1.00 41.22 100 GLU A N 1
ATOM 771 C CA . GLU A 1 100 ? 22.708 5.202 -16.300 1.00 41.22 100 GLU A CA 1
ATOM 772 C C . GLU A 1 100 ? 21.939 3.893 -16.142 1.00 41.22 100 GLU A C 1
ATOM 774 O O . GLU A 1 100 ? 20.754 3.814 -16.484 1.00 41.22 100 GLU A O 1
ATOM 779 N N . ASP A 1 101 ? 22.643 2.842 -15.722 1.00 42.31 101 ASP A N 1
ATOM 780 C CA . ASP A 1 101 ? 22.111 1.491 -15.653 1.00 42.31 101 ASP A CA 1
ATOM 781 C C . ASP A 1 101 ? 20.798 1.516 -14.869 1.00 42.31 101 ASP A C 1
ATOM 783 O O . ASP A 1 101 ? 20.755 1.742 -13.656 1.00 42.31 101 ASP A O 1
ATOM 787 N N . PHE A 1 102 ? 19.699 1.313 -15.597 1.00 54.91 102 PHE A N 1
ATOM 788 C CA . PHE A 1 102 ? 18.340 1.400 -15.091 1.00 54.91 102 PHE A CA 1
ATOM 789 C C . PHE A 1 102 ? 18.157 0.454 -13.906 1.00 54.91 102 PHE A C 1
ATOM 791 O O . PHE A 1 102 ? 17.943 -0.752 -14.066 1.00 54.91 102 PHE A O 1
ATOM 798 N N . GLN A 1 103 ? 18.205 0.985 -12.685 1.00 63.62 103 GLN A N 1
ATOM 799 C CA . GLN A 1 103 ? 18.162 0.131 -11.509 1.00 63.62 103 GLN A CA 1
ATOM 800 C C . GLN A 1 103 ? 16.715 -0.206 -11.121 1.00 63.62 103 GLN A C 1
ATOM 802 O O . GLN A 1 103 ? 16.134 0.350 -10.190 1.00 63.62 103 GLN A O 1
ATOM 807 N N . PHE A 1 104 ? 16.125 -1.168 -11.831 1.00 73.56 104 PHE A N 1
ATOM 808 C CA . PHE A 1 104 ? 14.846 -1.758 -11.445 1.00 73.56 104 PHE A CA 1
ATOM 809 C C . PHE A 1 104 ? 14.944 -2.462 -10.078 1.00 73.56 104 PHE A C 1
ATOM 811 O O . PHE A 1 104 ? 15.878 -3.216 -9.757 1.00 73.56 104 PHE A O 1
ATOM 818 N N . GLY A 1 105 ? 13.918 -2.262 -9.263 1.00 80.44 105 GLY A N 1
ATOM 819 C CA . GLY A 1 105 ? 13.724 -2.940 -7.995 1.00 80.44 105 GLY A CA 1
ATOM 820 C C . GLY A 1 105 ? 14.210 -2.168 -6.769 1.00 80.44 105 GLY A C 1
ATOM 821 O O . GLY A 1 105 ? 14.341 -2.808 -5.727 1.00 80.44 105 GLY A O 1
ATOM 822 N N . ILE A 1 106 ? 14.520 -0.869 -6.855 1.00 82.88 106 ILE A N 1
ATOM 823 C CA . ILE A 1 106 ? 14.882 -0.048 -5.682 1.00 82.88 106 ILE A CA 1
ATOM 824 C C . ILE A 1 106 ? 13.709 -0.005 -4.695 1.00 82.88 106 ILE A C 1
ATOM 826 O O . ILE A 1 106 ? 13.823 -0.474 -3.559 1.00 82.88 106 ILE A O 1
ATOM 830 N N . TRP A 1 107 ? 12.557 0.497 -5.141 1.00 88.38 107 TRP A N 1
ATOM 831 C CA . TRP A 1 107 ? 11.389 0.683 -4.283 1.00 88.38 107 TRP A CA 1
ATOM 832 C C . TRP A 1 107 ? 10.700 -0.639 -3.976 1.00 88.38 107 TRP A C 1
ATOM 834 O O . TRP A 1 107 ? 10.267 -0.847 -2.846 1.00 88.38 107 TRP A O 1
ATOM 844 N N . LEU A 1 108 ? 10.694 -1.588 -4.919 1.00 90.38 108 LEU A N 1
ATOM 845 C CA . LEU A 1 108 ? 10.177 -2.930 -4.651 1.00 90.38 108 LEU A CA 1
ATOM 846 C C . LEU A 1 108 ? 10.958 -3.607 -3.513 1.00 90.38 108 LEU A C 1
ATOM 848 O O . LEU A 1 108 ? 10.361 -4.243 -2.646 1.00 90.38 108 LEU A O 1
ATOM 852 N N . ARG A 1 109 ? 12.291 -3.473 -3.481 1.00 88.56 109 ARG A N 1
ATOM 853 C CA . ARG A 1 109 ? 13.104 -4.003 -2.374 1.00 88.56 109 ARG A CA 1
ATOM 854 C C . ARG A 1 109 ? 12.826 -3.262 -1.076 1.00 88.56 109 ARG A C 1
ATOM 856 O O . ARG A 1 109 ? 12.688 -3.928 -0.056 1.00 88.56 109 ARG A O 1
ATOM 863 N N . HIS A 1 110 ? 12.723 -1.933 -1.118 1.00 87.62 110 HIS A N 1
ATOM 864 C CA . HIS A 1 110 ? 12.389 -1.126 0.056 1.00 87.62 110 HIS A CA 1
ATOM 865 C C . HIS A 1 110 ? 11.082 -1.609 0.695 1.00 87.62 110 HIS A C 1
ATOM 867 O O . HIS A 1 110 ? 11.068 -1.977 1.865 1.00 87.62 110 HIS A O 1
ATOM 873 N N . ARG A 1 111 ? 10.030 -1.771 -0.116 1.00 93.25 111 ARG A N 1
ATOM 874 C CA . ARG A 1 111 ? 8.735 -2.301 0.326 1.00 93.25 111 ARG A CA 1
ATOM 875 C C . ARG A 1 111 ? 8.832 -3.712 0.894 1.00 93.25 111 ARG A C 1
ATOM 877 O O . ARG A 1 111 ? 8.230 -4.020 1.912 1.00 93.25 111 ARG A O 1
ATOM 884 N N . ARG A 1 112 ? 9.606 -4.593 0.253 1.00 94.00 112 ARG A N 1
ATOM 885 C CA . ARG A 1 112 ? 9.818 -5.959 0.758 1.00 94.00 112 ARG A CA 1
ATOM 886 C C . ARG A 1 112 ? 10.521 -5.977 2.111 1.00 94.00 112 ARG A C 1
ATOM 888 O O . ARG A 1 112 ? 10.179 -6.804 2.947 1.00 94.00 112 ARG A O 1
ATOM 895 N N . ILE A 1 113 ? 11.498 -5.097 2.316 1.00 91.75 113 ILE A N 1
ATOM 896 C CA . ILE A 1 113 ? 12.224 -4.976 3.584 1.00 91.75 113 ILE A CA 1
ATOM 897 C C . ILE A 1 113 ? 11.296 -4.421 4.664 1.00 91.75 113 ILE A C 1
ATOM 899 O O . ILE A 1 113 ? 11.159 -5.046 5.713 1.00 91.75 113 ILE A O 1
ATOM 903 N N . ASP A 1 114 ? 10.637 -3.293 4.405 1.00 92.44 114 ASP A N 1
ATOM 904 C CA . ASP A 1 114 ? 9.768 -2.642 5.387 1.00 92.44 114 ASP A CA 1
ATOM 905 C C . ASP A 1 114 ? 8.569 -3.522 5.750 1.00 92.44 114 ASP A C 1
ATOM 907 O O . ASP A 1 114 ? 8.323 -3.758 6.935 1.00 92.44 114 ASP A O 1
ATOM 911 N N . GLY A 1 115 ? 7.937 -4.143 4.751 1.00 94.62 115 GLY A N 1
ATOM 912 C CA . GLY A 1 115 ? 6.822 -5.056 4.963 1.00 94.62 115 GLY A CA 1
ATOM 913 C C . GLY A 1 115 ? 7.223 -6.325 5.712 1.00 94.62 115 GLY A C 1
ATOM 914 O O . GLY A 1 115 ? 6.451 -6.812 6.536 1.00 94.62 115 GLY A O 1
ATOM 915 N N . ALA A 1 116 ? 8.433 -6.853 5.490 1.00 93.88 116 ALA A N 1
ATOM 916 C CA . ALA A 1 116 ? 8.947 -7.998 6.248 1.00 93.88 116 ALA A CA 1
ATOM 917 C C . ALA A 1 116 ? 9.299 -7.631 7.699 1.00 93.88 116 ALA A C 1
ATOM 919 O O . ALA A 1 116 ? 9.230 -8.483 8.582 1.00 93.88 116 ALA A O 1
ATOM 920 N N . LEU A 1 117 ? 9.666 -6.371 7.947 1.00 92.38 117 LEU A N 1
ATOM 921 C CA . LEU A 1 117 ? 9.979 -5.843 9.274 1.00 92.38 117 LEU A CA 1
ATOM 922 C C . LEU A 1 117 ? 8.765 -5.233 9.992 1.00 92.38 117 LEU A C 1
ATOM 924 O O . LEU A 1 117 ? 8.939 -4.715 11.095 1.00 92.38 117 LEU A O 1
ATOM 928 N N . ASN A 1 118 ? 7.568 -5.269 9.393 1.00 92.31 118 ASN A N 1
ATOM 929 C CA . ASN A 1 118 ? 6.363 -4.602 9.905 1.00 92.31 118 ASN A CA 1
ATOM 930 C C . ASN A 1 118 ? 6.590 -3.117 10.228 1.00 92.31 118 ASN A C 1
ATOM 932 O O . ASN A 1 118 ? 6.061 -2.588 11.209 1.00 92.31 118 ASN A O 1
ATOM 936 N N . ARG A 1 119 ? 7.417 -2.437 9.429 1.00 93.25 119 ARG A N 1
ATOM 937 C CA . ARG A 1 119 ? 7.672 -1.010 9.618 1.00 93.25 119 ARG A CA 1
ATOM 938 C C . ARG A 1 119 ? 6.452 -0.220 9.177 1.00 93.25 119 ARG A C 1
ATOM 940 O O . ARG A 1 119 ? 5.845 -0.502 8.159 1.00 93.25 119 ARG A O 1
ATOM 947 N N . VAL A 1 120 ? 6.093 0.788 9.962 1.00 94.00 120 VAL A N 1
ATOM 948 C CA . VAL A 1 120 ? 4.967 1.672 9.659 1.00 94.00 120 VAL A CA 1
ATOM 949 C C . VAL A 1 120 ? 5.378 3.133 9.841 1.00 94.00 120 VAL A C 1
ATOM 951 O O . VAL A 1 120 ? 6.284 3.420 10.632 1.00 94.00 120 VAL A O 1
ATOM 954 N N . PRO A 1 121 ? 4.723 4.080 9.143 1.00 91.44 121 PRO A N 1
ATOM 955 C CA . PRO A 1 121 ? 4.942 5.505 9.358 1.00 91.44 121 PRO A CA 1
ATOM 956 C C . PRO A 1 121 ? 4.683 5.938 10.816 1.00 91.44 121 PRO A C 1
ATOM 958 O O . PRO A 1 121 ? 3.919 5.291 11.541 1.00 91.44 121 PRO A O 1
ATOM 961 N N . PRO A 1 122 ? 5.257 7.068 11.263 1.00 90.94 122 PRO A N 1
ATOM 962 C CA . PRO A 1 122 ? 4.951 7.621 12.581 1.00 90.94 122 PRO A CA 1
ATOM 963 C C . PRO A 1 122 ? 3.456 7.950 12.712 1.00 90.94 122 PRO A C 1
ATOM 965 O O . PRO A 1 122 ? 2.811 8.353 11.746 1.00 90.94 122 PRO A O 1
ATOM 968 N N . GLU A 1 123 ? 2.905 7.774 13.917 1.00 93.06 123 GLU A N 1
ATOM 969 C CA . GLU A 1 123 ? 1.471 7.928 14.226 1.00 93.06 123 GLU A CA 1
ATOM 970 C C . GLU A 1 123 ? 0.524 7.072 13.348 1.00 93.06 123 GLU A C 1
ATOM 972 O O . GLU A 1 123 ? -0.679 7.345 13.288 1.00 93.06 123 GLU A O 1
ATOM 977 N N . PHE A 1 124 ? 1.022 6.016 12.687 1.00 96.19 124 PHE A N 1
ATOM 978 C CA . PHE A 1 124 ? 0.217 5.161 11.807 1.00 96.19 124 PHE A CA 1
ATOM 979 C C . PHE A 1 124 ? -1.012 4.581 12.513 1.00 96.19 124 PHE A C 1
ATOM 981 O O . PHE A 1 124 ? -2.132 4.779 12.052 1.00 96.19 124 PHE A O 1
ATOM 988 N N . PHE A 1 125 ? -0.842 3.930 13.666 1.00 96.94 125 PHE A N 1
ATOM 989 C CA . PHE A 1 125 ? -1.968 3.309 14.375 1.00 96.94 125 PHE A CA 1
ATOM 990 C C . PHE A 1 125 ? -3.008 4.328 14.844 1.00 96.94 125 PHE A C 1
ATOM 992 O O . PHE A 1 125 ? -4.203 4.073 14.735 1.00 96.94 125 PHE A O 1
ATOM 999 N N . ALA A 1 126 ? -2.571 5.507 15.292 1.00 95.94 126 ALA A N 1
ATOM 1000 C CA . ALA A 1 126 ? -3.481 6.591 15.647 1.00 95.94 126 ALA A CA 1
ATOM 1001 C C . ALA A 1 126 ? -4.290 7.060 14.425 1.00 95.94 126 ALA A C 1
ATOM 1003 O O . ALA A 1 126 ? -5.499 7.248 14.513 1.00 95.94 126 ALA A O 1
ATOM 1004 N N . THR A 1 127 ? -3.632 7.161 13.269 1.00 95.94 127 THR A N 1
ATOM 1005 C CA . THR A 1 127 ? -4.259 7.509 11.987 1.00 95.94 127 THR A CA 1
ATOM 1006 C C . THR A 1 127 ? -5.262 6.443 11.535 1.00 95.94 127 THR A C 1
ATOM 1008 O O . THR A 1 127 ? -6.363 6.773 11.092 1.00 95.94 127 THR A O 1
ATOM 1011 N N . VAL A 1 128 ? -4.928 5.157 11.676 1.00 97.12 128 VAL A N 1
ATOM 1012 C CA . VAL A 1 128 ? -5.842 4.045 11.369 1.00 97.12 128 VAL A CA 1
ATOM 1013 C C . VAL A 1 128 ? -7.038 4.050 12.316 1.00 97.12 128 VAL A C 1
ATOM 1015 O O . VAL A 1 128 ? -8.158 3.846 11.859 1.00 97.12 128 VAL A O 1
ATOM 1018 N N . TRP A 1 129 ? -6.841 4.343 13.603 1.00 97.31 129 TRP A N 1
ATOM 1019 C CA . TRP A 1 129 ? -7.935 4.487 14.567 1.00 97.31 129 TRP A CA 1
ATOM 1020 C C . TRP A 1 129 ? -8.897 5.607 14.157 1.00 97.31 129 TRP A C 1
ATOM 1022 O O . TRP A 1 129 ? -10.107 5.384 14.071 1.00 97.31 129 TRP A O 1
ATOM 1032 N N . ASP A 1 130 ? -8.353 6.786 13.832 1.00 95.56 130 ASP A N 1
ATOM 1033 C CA . ASP A 1 130 ? -9.133 7.941 13.369 1.00 95.56 130 ASP A CA 1
ATOM 1034 C C . ASP A 1 130 ? -9.895 7.595 12.076 1.00 95.56 130 ASP A C 1
ATOM 1036 O O . ASP A 1 130 ? -11.057 7.968 11.910 1.00 95.56 130 ASP A O 1
ATOM 1040 N N . THR A 1 131 ? -9.270 6.814 11.189 1.00 95.31 131 THR A N 1
ATOM 1041 C CA . THR A 1 131 ? -9.884 6.326 9.950 1.00 95.31 131 THR A CA 1
ATOM 1042 C C . THR A 1 131 ? -11.026 5.362 10.251 1.00 95.31 131 THR A C 1
ATOM 1044 O O . THR A 1 131 ? -12.155 5.659 9.892 1.00 95.31 131 THR A O 1
ATOM 1047 N N . VAL A 1 132 ? -10.788 4.249 10.952 1.00 96.38 132 VAL A N 1
ATOM 1048 C CA . VAL A 1 132 ? -11.802 3.219 11.257 1.00 96.38 132 VAL A CA 1
ATOM 1049 C C . VAL A 1 132 ? -13.045 3.827 11.913 1.00 96.38 132 VAL A C 1
ATOM 1051 O O . VAL A 1 132 ? -14.164 3.454 11.564 1.00 96.38 132 VAL A O 1
ATOM 1054 N N . ARG A 1 133 ? -12.872 4.819 12.795 1.00 94.62 133 ARG A N 1
ATOM 1055 C CA . ARG A 1 133 ? -13.981 5.523 13.455 1.00 94.62 133 ARG A CA 1
ATOM 1056 C C . ARG A 1 133 ? -14.932 6.225 12.477 1.00 94.62 133 ARG A C 1
ATOM 1058 O O . ARG A 1 133 ? -16.105 6.409 12.795 1.00 94.62 133 ARG A O 1
ATOM 1065 N N . ARG A 1 134 ? -14.444 6.628 11.303 1.00 92.75 134 ARG A N 1
ATOM 1066 C CA . ARG A 1 134 ? -15.230 7.301 10.256 1.00 92.75 134 ARG A CA 1
ATOM 1067 C C . ARG A 1 134 ? -16.004 6.337 9.359 1.00 92.75 134 ARG A C 1
ATOM 1069 O O . ARG A 1 134 ? -16.912 6.787 8.669 1.00 92.75 134 ARG A O 1
ATOM 1076 N N . PHE A 1 135 ? -15.660 5.048 9.348 1.00 95.00 135 PHE A N 1
ATOM 1077 C CA . PHE A 1 135 ? -16.277 4.038 8.484 1.00 95.00 135 PHE A CA 1
ATOM 1078 C C . PHE A 1 135 ? -17.271 3.189 9.293 1.00 95.00 135 PHE A C 1
ATOM 1080 O O . PHE A 1 135 ? -16.841 2.335 10.067 1.00 95.00 135 PHE A O 1
ATOM 1087 N N . PRO A 1 136 ? -18.599 3.344 9.114 1.00 93.56 136 PRO A N 1
ATOM 1088 C CA . PRO A 1 136 ? -19.606 2.722 9.988 1.00 93.56 136 PRO A CA 1
ATOM 1089 C C . PRO A 1 136 ? -19.610 1.192 9.998 1.00 93.56 136 PRO A C 1
ATOM 1091 O O . PRO A 1 136 ? -20.093 0.575 10.943 1.00 93.56 136 PRO A O 1
ATOM 1094 N N . ARG A 1 137 ? -19.101 0.555 8.942 1.00 95.56 137 ARG A N 1
ATOM 1095 C CA . ARG A 1 137 ? -18.945 -0.906 8.856 1.00 95.56 137 ARG A CA 1
ATOM 1096 C C . ARG A 1 137 ? -17.491 -1.355 9.008 1.00 95.56 137 ARG A C 1
ATOM 1098 O O . ARG A 1 137 ? -17.214 -2.547 8.922 1.00 95.56 137 ARG A O 1
ATOM 1105 N N . GLY A 1 138 ? -16.584 -0.423 9.295 1.00 96.44 138 GLY A N 1
ATOM 1106 C CA . GLY A 1 138 ? -15.154 -0.671 9.405 1.00 96.44 138 GLY A CA 1
ATOM 1107 C C . GLY A 1 138 ? -14.433 -0.757 8.060 1.00 96.44 138 GLY A C 1
ATOM 1108 O O . GLY A 1 138 ? -14.987 -0.441 7.004 1.00 96.44 138 GLY A O 1
ATOM 1109 N N . LEU A 1 139 ? -13.178 -1.198 8.126 1.00 97.94 139 LEU A N 1
ATOM 1110 C CA . LEU A 1 139 ? -12.295 -1.393 6.975 1.00 97.94 139 LEU A CA 1
ATOM 1111 C C . LEU A 1 139 ? -12.072 -2.888 6.745 1.00 97.94 139 LEU A C 1
ATOM 1113 O O . LEU A 1 139 ? -11.759 -3.607 7.689 1.00 97.94 139 LEU A O 1
ATOM 1117 N N . SER A 1 140 ? -12.205 -3.351 5.508 1.00 97.88 140 SER A N 1
ATOM 1118 C CA . SER A 1 140 ? -11.830 -4.705 5.099 1.00 97.88 140 SER A CA 1
ATOM 1119 C C . SER A 1 140 ? -10.420 -4.683 4.516 1.00 97.88 140 SER A C 1
ATOM 1121 O O . SER A 1 140 ? -10.163 -3.955 3.559 1.00 97.88 140 SER A O 1
ATOM 1123 N N . ILE A 1 141 ? -9.523 -5.483 5.090 1.00 97.81 141 ILE A N 1
ATOM 1124 C CA . ILE A 1 141 ? -8.140 -5.665 4.641 1.00 97.81 141 ILE A CA 1
ATOM 1125 C C . ILE A 1 141 ? -7.888 -7.163 4.527 1.00 97.81 141 ILE A C 1
ATOM 1127 O O . ILE A 1 141 ? -8.057 -7.892 5.505 1.00 97.81 141 ILE A O 1
ATOM 1131 N N . ASN A 1 142 ? -7.505 -7.637 3.344 1.00 95.12 142 ASN A N 1
ATOM 1132 C CA . ASN A 1 142 ? -7.298 -9.056 3.060 1.00 95.12 142 ASN A CA 1
ATOM 1133 C C . ASN A 1 142 ? -8.476 -9.930 3.551 1.00 95.12 142 ASN A C 1
ATOM 1135 O O . ASN A 1 142 ? -8.296 -10.986 4.155 1.00 95.12 142 ASN A O 1
ATOM 1139 N N . ARG A 1 143 ? -9.710 -9.451 3.314 1.00 93.88 143 ARG A N 1
ATOM 1140 C CA . ARG A 1 143 ? -10.992 -10.064 3.734 1.00 93.88 143 ARG A CA 1
ATOM 1141 C C . ARG A 1 143 ? -11.251 -10.107 5.246 1.00 93.88 143 ARG A C 1
ATOM 1143 O O . ARG A 1 143 ? -12.241 -10.705 5.667 1.00 93.88 143 ARG A O 1
ATOM 1150 N N . ILE A 1 144 ? -10.410 -9.477 6.059 1.00 96.69 144 ILE A N 1
ATOM 1151 C CA . ILE A 1 144 ? -10.598 -9.354 7.506 1.00 96.69 144 ILE A CA 1
ATOM 1152 C C . ILE A 1 144 ? -11.082 -7.944 7.816 1.00 96.69 144 ILE A C 1
ATOM 1154 O O . ILE A 1 144 ? -10.518 -6.961 7.339 1.00 96.69 144 ILE A O 1
ATOM 1158 N N . VAL A 1 145 ? -12.141 -7.842 8.618 1.00 97.00 145 VAL A N 1
ATOM 1159 C CA . VAL A 1 145 ? -12.789 -6.561 8.908 1.00 97.00 145 VAL A CA 1
ATOM 1160 C C . VAL A 1 145 ? -12.303 -5.998 10.240 1.00 97.00 145 VAL A C 1
ATOM 1162 O O . VAL A 1 145 ? -12.591 -6.545 11.303 1.00 97.00 145 VAL A O 1
ATOM 1165 N N . LEU A 1 146 ? -11.637 -4.847 10.181 1.00 96.38 146 LEU A N 1
ATOM 1166 C CA . LEU A 1 146 ? -11.420 -3.963 11.322 1.00 96.38 146 LEU A CA 1
ATOM 1167 C C . LEU A 1 146 ? -12.706 -3.180 11.584 1.00 96.38 146 LEU A C 1
ATOM 1169 O O . LEU A 1 146 ? -12.944 -2.122 10.999 1.00 96.38 146 LEU A O 1
ATOM 1173 N N . HIS A 1 147 ? -13.564 -3.738 12.435 1.00 95.50 147 HIS A N 1
ATOM 1174 C CA . HIS A 1 147 ? -14.877 -3.175 12.729 1.00 95.50 147 HIS A CA 1
ATOM 1175 C C . HIS A 1 147 ? -14.780 -1.852 13.505 1.00 95.50 147 HIS A C 1
ATOM 1177 O O . HIS A 1 147 ? -13.963 -1.713 14.415 1.00 95.50 147 HIS A O 1
ATOM 1183 N N . TRP A 1 148 ? -15.680 -0.907 13.211 1.00 94.62 148 TRP A N 1
ATOM 1184 C CA . TRP A 1 148 ? -15.735 0.405 13.874 1.00 94.62 148 TRP A CA 1
ATOM 1185 C C . TRP A 1 148 ? -15.880 0.310 15.404 1.00 94.62 148 TRP A C 1
ATOM 1187 O O . TRP A 1 148 ? -15.369 1.152 16.133 1.00 94.62 148 TRP A O 1
ATOM 1197 N N . GLY A 1 149 ? -16.536 -0.745 15.903 1.00 93.94 149 GLY A N 1
ATOM 1198 C CA . GLY A 1 149 ? -16.718 -0.993 17.338 1.00 93.94 149 GLY A CA 1
ATOM 1199 C C . GLY A 1 149 ? -15.401 -1.093 18.118 1.00 93.94 149 GLY A C 1
ATOM 1200 O O . GLY A 1 149 ? -15.361 -0.706 19.283 1.00 93.94 149 GLY A O 1
ATOM 1201 N N . LEU A 1 150 ? -14.298 -1.485 17.463 1.00 92.75 150 LEU A N 1
ATOM 1202 C CA . LEU A 1 150 ? -12.967 -1.496 18.080 1.00 92.75 150 LEU A CA 1
ATOM 1203 C C . LEU A 1 150 ? -12.566 -0.111 18.606 1.00 92.75 15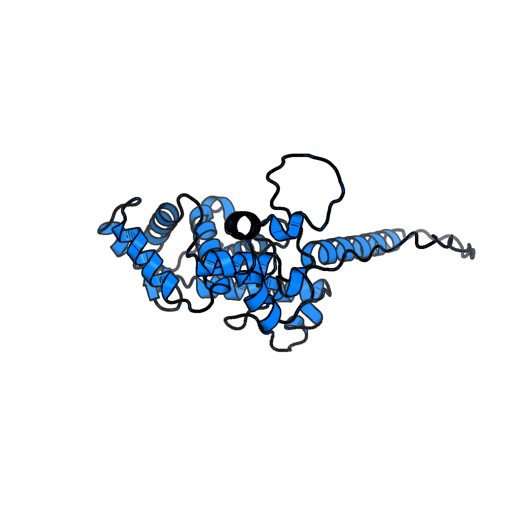0 LEU A C 1
ATOM 1205 O O . LEU A 1 150 ? -11.907 -0.015 19.637 1.00 92.75 150 LEU A O 1
ATOM 1209 N N . THR A 1 151 ? -12.997 0.969 17.946 1.00 93.38 151 THR A N 1
ATOM 1210 C CA . THR A 1 151 ? -12.686 2.340 18.378 1.00 93.38 151 THR A CA 1
ATOM 1211 C C . THR A 1 151 ? -13.587 2.832 19.512 1.00 93.38 151 THR A C 1
ATOM 1213 O O . THR A 1 151 ? -13.362 3.924 20.023 1.00 93.38 151 THR A O 1
ATOM 1216 N N . GLN A 1 152 ? -14.636 2.084 19.872 1.00 93.38 152 GLN A N 1
ATOM 1217 C CA . GLN A 1 152 ? -15.460 2.359 21.057 1.00 93.38 152 GLN A CA 1
ATOM 1218 C C . GLN A 1 152 ? -14.891 1.676 22.301 1.00 93.38 152 GLN A C 1
ATOM 1220 O O . GLN A 1 152 ? -14.994 2.208 23.401 1.00 93.38 152 GLN A O 1
ATOM 1225 N N . GLU A 1 153 ? -14.275 0.508 22.120 1.00 92.50 153 GLU A N 1
ATOM 1226 C CA . GLU A 1 153 ? -13.689 -0.283 23.204 1.00 92.50 153 GLU A CA 1
ATOM 1227 C C . GLU A 1 153 ? -12.244 0.113 23.528 1.00 92.50 153 GLU A C 1
ATOM 1229 O O . GLU A 1 153 ? -11.781 -0.131 24.640 1.00 92.50 153 GLU A O 1
ATOM 1234 N N . MET A 1 154 ? -11.525 0.688 22.558 1.00 94.44 154 MET A N 1
ATOM 1235 C CA . MET A 1 154 ? -10.096 0.996 22.658 1.00 94.44 154 MET A CA 1
ATOM 1236 C C . MET A 1 154 ? -9.802 2.445 22.284 1.00 94.44 154 MET A C 1
ATOM 1238 O O . MET A 1 154 ? -10.465 3.047 21.434 1.00 94.44 154 MET A O 1
ATOM 1242 N N . THR A 1 155 ? -8.747 3.000 22.876 1.00 93.12 155 THR A N 1
ATOM 1243 C CA . THR A 1 155 ? -8.355 4.397 22.651 1.00 93.12 155 THR A CA 1
ATOM 1244 C C . THR A 1 155 ? -7.321 4.560 21.531 1.00 93.12 155 THR A C 1
ATOM 1246 O O . THR A 1 155 ? -6.566 3.648 21.197 1.00 93.12 155 THR A O 1
ATOM 1249 N N . ARG A 1 156 ? -7.251 5.772 20.968 1.00 91.38 156 ARG A N 1
ATOM 1250 C CA . ARG A 1 156 ? -6.406 6.152 19.818 1.00 91.38 156 ARG A CA 1
ATOM 1251 C C . ARG A 1 156 ? -4.921 5.777 19.928 1.00 91.38 156 ARG A C 1
ATOM 1253 O O . ARG A 1 156 ? -4.272 5.562 18.911 1.00 91.38 156 ARG A O 1
ATOM 1260 N N . ARG A 1 157 ? -4.358 5.755 21.139 1.00 91.25 157 ARG A N 1
ATOM 1261 C CA . ARG A 1 157 ? -2.927 5.483 21.397 1.00 91.25 157 ARG A CA 1
ATOM 1262 C C . ARG A 1 157 ? -2.704 4.206 22.204 1.00 91.25 157 ARG A C 1
ATOM 1264 O O . ARG A 1 157 ? -1.643 4.013 22.788 1.00 91.25 157 ARG A O 1
ATOM 1271 N N . GLU A 1 158 ? -3.713 3.347 22.264 1.00 93.88 158 GLU A N 1
ATOM 1272 C CA . GLU A 1 158 ? -3.641 2.105 23.014 1.00 93.88 158 GLU A CA 1
ATOM 1273 C C . GLU A 1 158 ? -2.887 1.021 22.241 1.00 93.88 158 GLU A C 1
ATOM 1275 O O . GLU A 1 158 ? -3.162 0.763 21.068 1.00 93.88 158 GLU A O 1
ATOM 1280 N N . ILE A 1 159 ? -1.987 0.316 22.930 1.00 93.88 159 ILE A N 1
ATOM 1281 C CA . ILE A 1 159 ? -1.224 -0.800 22.352 1.00 93.88 159 ILE A CA 1
ATOM 1282 C C . ILE A 1 159 ? -2.162 -1.918 21.877 1.00 93.88 159 ILE A C 1
ATOM 1284 O O . ILE A 1 159 ? -1.918 -2.528 20.841 1.00 93.88 159 ILE A O 1
ATOM 1288 N N . LYS A 1 160 ? -3.272 -2.161 22.586 1.00 94.69 160 LYS A N 1
ATOM 1289 C CA . LYS A 1 160 ? -4.250 -3.197 22.228 1.00 94.69 160 LYS A CA 1
ATOM 1290 C C . LYS A 1 160 ? -4.827 -2.988 20.825 1.00 94.69 160 LYS A C 1
ATOM 1292 O O . LYS A 1 160 ? -4.925 -3.951 20.069 1.00 94.69 160 LYS A O 1
ATOM 1297 N N . PHE A 1 161 ? -5.146 -1.743 20.461 1.00 96.31 161 PHE A N 1
ATOM 1298 C CA . PHE A 1 161 ? -5.618 -1.413 19.116 1.00 96.31 161 PHE A CA 1
ATOM 1299 C C . PHE A 1 161 ? -4.519 -1.641 18.072 1.00 96.31 161 PHE A C 1
ATOM 1301 O O . PHE A 1 161 ? -4.772 -2.264 17.043 1.00 96.31 161 PHE A O 1
ATOM 1308 N N . ALA A 1 162 ? -3.290 -1.198 18.358 1.00 95.75 162 ALA A N 1
ATOM 1309 C CA . ALA A 1 162 ? -2.153 -1.403 17.463 1.00 95.75 162 ALA A CA 1
ATOM 1310 C C . ALA A 1 162 ? -1.909 -2.895 17.175 1.00 95.75 162 ALA A C 1
ATOM 1312 O O . ALA A 1 162 ? -1.775 -3.273 16.015 1.00 95.75 162 ALA A O 1
ATOM 1313 N N . LEU A 1 163 ? -1.964 -3.747 18.205 1.00 95.38 163 LEU A N 1
ATOM 1314 C CA . LEU A 1 163 ? -1.830 -5.199 18.058 1.00 95.38 163 LEU A CA 1
ATOM 1315 C C . LEU A 1 163 ? -2.935 -5.805 17.182 1.00 95.38 163 LEU A C 1
ATOM 1317 O O . LEU A 1 163 ? -2.646 -6.698 16.393 1.00 95.38 163 LEU A O 1
ATOM 1321 N N . GLN A 1 164 ? -4.182 -5.329 17.282 1.00 96.00 164 GLN A N 1
ATOM 1322 C CA . GLN A 1 164 ? -5.266 -5.797 16.404 1.00 96.00 164 GLN A CA 1
ATOM 1323 C C . GLN A 1 164 ? -5.005 -5.432 14.939 1.00 96.00 164 GLN A C 1
ATOM 1325 O O . GLN A 1 164 ? -5.150 -6.275 14.055 1.00 96.00 164 GLN A O 1
ATOM 1330 N N . VAL A 1 165 ? -4.579 -4.195 14.670 1.00 96.94 165 VAL A N 1
ATOM 1331 C CA . VAL A 1 165 ? -4.230 -3.766 13.306 1.00 96.94 165 VAL A CA 1
ATOM 1332 C C . VAL A 1 165 ? -3.046 -4.576 12.775 1.00 96.94 165 VAL A C 1
ATOM 1334 O O . VAL A 1 165 ? -3.093 -5.064 11.648 1.00 96.94 165 VAL A O 1
ATOM 1337 N N . GLU A 1 166 ? -2.008 -4.773 13.588 1.00 95.94 166 GLU A N 1
ATOM 1338 C CA . GLU A 1 166 ? -0.832 -5.557 13.211 1.00 95.94 166 GLU A CA 1
ATOM 1339 C C . GLU A 1 166 ? -1.194 -7.018 12.916 1.00 95.94 166 GLU A C 1
ATOM 1341 O O . GLU A 1 166 ? -0.744 -7.573 11.917 1.00 95.94 166 GLU A O 1
ATOM 1346 N N . GLN A 1 167 ? -2.062 -7.631 13.726 1.00 95.81 167 GLN A N 1
ATOM 1347 C CA . GLN A 1 167 ? -2.564 -8.985 13.486 1.00 95.81 167 GLN A CA 1
ATOM 1348 C C . GLN A 1 167 ? -3.240 -9.112 12.121 1.00 95.81 167 GLN A C 1
ATOM 1350 O O . GLN A 1 167 ? -2.997 -10.103 11.436 1.00 95.81 167 GLN A O 1
ATOM 1355 N N . VAL A 1 168 ? -4.035 -8.117 11.712 1.00 97.00 168 VAL A N 1
ATOM 1356 C CA . VAL A 1 168 ? -4.672 -8.081 10.387 1.00 97.00 168 VAL A CA 1
ATOM 1357 C C . VAL A 1 168 ? -3.635 -7.920 9.273 1.00 97.00 168 VAL A C 1
ATOM 1359 O O . VAL A 1 168 ? -3.655 -8.685 8.310 1.00 97.00 168 VAL A O 1
ATOM 1362 N N . LEU A 1 169 ? -2.687 -6.986 9.408 1.00 96.81 169 LEU A N 1
ATOM 1363 C CA . LEU A 1 169 ? -1.628 -6.766 8.410 1.00 96.81 169 LEU A CA 1
ATOM 1364 C C . LEU A 1 169 ? -0.692 -7.978 8.265 1.00 96.81 169 LEU A C 1
ATOM 1366 O O . LEU A 1 169 ? -0.243 -8.289 7.160 1.00 96.81 169 LEU A O 1
ATOM 1370 N N . ASN A 1 170 ? -0.444 -8.705 9.356 1.00 95.75 170 ASN A N 1
ATOM 1371 C CA . ASN A 1 170 ? 0.366 -9.922 9.371 1.00 95.75 170 ASN A CA 1
ATOM 1372 C C . ASN A 1 170 ? -0.288 -11.103 8.634 1.00 95.75 170 ASN A C 1
ATOM 1374 O O . ASN A 1 170 ? 0.417 -12.046 8.284 1.00 95.75 170 ASN A O 1
ATOM 1378 N N . GLN A 1 171 ? -1.596 -11.055 8.343 1.00 96.50 171 GLN A N 1
ATOM 1379 C CA . GLN A 1 171 ? -2.252 -12.065 7.496 1.00 96.50 171 GLN A CA 1
ATOM 1380 C C . GLN A 1 171 ? -1.919 -11.907 6.009 1.00 96.50 171 GLN A C 1
ATOM 1382 O O . GLN A 1 171 ? -2.226 -12.789 5.210 1.00 96.50 171 GLN A O 1
ATOM 1387 N N . ILE A 1 172 ? -1.314 -10.787 5.611 1.00 96.94 172 ILE A N 1
ATOM 1388 C CA . ILE A 1 172 ? -0.813 -10.595 4.251 1.00 96.94 172 ILE A CA 1
ATOM 1389 C C . ILE A 1 172 ? 0.541 -11.299 4.138 1.00 96.94 172 ILE A C 1
ATOM 1391 O O . ILE A 1 172 ? 1.489 -10.923 4.830 1.00 96.94 172 ILE A O 1
ATOM 1395 N N . SER A 1 173 ? 0.637 -12.303 3.264 1.00 95.88 173 SER A N 1
ATOM 1396 C CA . SER A 1 173 ? 1.856 -13.093 3.047 1.00 95.88 173 SER A CA 1
ATOM 1397 C C . SER A 1 173 ? 2.974 -12.314 2.355 1.00 95.88 173 SER A C 1
ATOM 1399 O O . SER A 1 173 ? 4.146 -12.498 2.676 1.00 95.88 173 SER A O 1
ATOM 1401 N N . GLU A 1 174 ? 2.626 -11.462 1.395 1.00 97.31 174 GLU A N 1
ATOM 1402 C CA . GLU A 1 174 ? 3.584 -10.762 0.548 1.00 97.31 174 GLU A CA 1
ATOM 1403 C C . GLU A 1 174 ? 3.945 -9.398 1.155 1.00 97.31 174 GLU A C 1
ATOM 1405 O O . GLU A 1 174 ? 3.083 -8.513 1.235 1.00 97.31 174 GLU A O 1
ATOM 1410 N N . PRO A 1 175 ? 5.206 -9.181 1.568 1.00 97.06 175 PRO A N 1
ATOM 1411 C CA . PRO A 1 175 ? 5.597 -7.963 2.271 1.00 97.06 175 PRO A CA 1
ATOM 1412 C C . PRO A 1 175 ? 5.440 -6.707 1.403 1.00 97.06 175 PRO A C 1
ATOM 1414 O O . PRO A 1 175 ? 5.010 -5.672 1.904 1.00 97.06 175 PRO A O 1
ATOM 1417 N N . GLU A 1 176 ? 5.683 -6.792 0.090 1.00 96.31 176 GLU A N 1
ATOM 1418 C CA . GLU A 1 176 ? 5.428 -5.671 -0.820 1.00 96.31 176 GLU A CA 1
ATOM 1419 C C . GLU A 1 176 ? 3.949 -5.268 -0.884 1.00 96.31 176 GLU A C 1
ATOM 1421 O O . GLU A 1 176 ? 3.645 -4.087 -1.039 1.00 96.31 176 GLU A O 1
ATOM 1426 N N . TYR A 1 177 ? 3.020 -6.222 -0.744 1.00 97.94 177 TYR A N 1
ATOM 1427 C CA . TYR A 1 177 ? 1.588 -5.927 -0.722 1.00 97.94 177 TYR A CA 1
ATOM 1428 C C . TYR A 1 177 ? 1.168 -5.314 0.610 1.00 97.94 177 TYR A C 1
ATOM 1430 O O . TYR A 1 177 ? 0.388 -4.363 0.630 1.00 97.94 177 TYR A O 1
ATOM 1438 N N . ARG A 1 178 ? 1.740 -5.806 1.714 1.00 97.75 178 ARG A N 1
ATOM 1439 C CA . ARG A 1 178 ? 1.540 -5.238 3.049 1.00 97.75 178 ARG A CA 1
ATOM 1440 C C . ARG A 1 178 ? 1.898 -3.751 3.084 1.00 97.75 178 ARG A C 1
ATOM 1442 O O . ARG A 1 178 ? 1.083 -2.958 3.545 1.00 97.75 178 ARG A O 1
ATOM 1449 N N . GLU A 1 179 ? 3.039 -3.361 2.514 1.00 96.81 179 GLU A N 1
ATOM 1450 C CA . GLU A 1 179 ? 3.426 -1.943 2.420 1.00 96.81 179 GLU A CA 1
ATOM 1451 C C . GLU A 1 179 ? 2.475 -1.115 1.552 1.00 96.81 179 GLU A C 1
ATOM 1453 O O . GLU A 1 179 ? 2.121 0.007 1.912 1.00 96.81 179 GLU A O 1
ATOM 1458 N N . MET A 1 180 ? 1.971 -1.667 0.443 1.00 97.75 180 MET A N 1
ATOM 1459 C CA . MET A 1 180 ? 0.955 -0.974 -0.361 1.00 97.75 180 MET A CA 1
ATOM 1460 C C . MET A 1 180 ? -0.336 -0.716 0.429 1.00 97.75 180 MET A C 1
ATOM 1462 O O . MET A 1 180 ? -0.951 0.344 0.282 1.00 97.75 180 MET A O 1
ATOM 1466 N N . ILE A 1 181 ? -0.745 -1.654 1.287 1.00 98.19 181 ILE A N 1
ATOM 1467 C CA . ILE A 1 181 ? -1.891 -1.475 2.187 1.00 98.19 181 ILE A CA 1
ATOM 1468 C C . ILE A 1 181 ? -1.587 -0.417 3.256 1.00 98.19 181 ILE A C 1
ATOM 1470 O O . ILE A 1 181 ? -2.423 0.457 3.487 1.00 98.19 181 ILE A O 1
ATOM 1474 N N . ILE A 1 182 ? -0.396 -0.438 3.863 1.00 97.69 182 ILE A N 1
ATOM 1475 C CA . ILE A 1 182 ? 0.039 0.557 4.859 1.00 97.69 182 ILE A CA 1
ATOM 1476 C C . ILE A 1 182 ? 0.024 1.972 4.263 1.00 97.69 182 ILE A C 1
ATOM 1478 O O . ILE A 1 182 ? -0.554 2.882 4.862 1.00 97.69 182 ILE A O 1
ATOM 1482 N N . GLU A 1 183 ? 0.573 2.163 3.061 1.00 96.44 183 GLU A N 1
ATOM 1483 C CA . GLU A 1 183 ? 0.522 3.446 2.345 1.00 96.44 183 GLU A CA 1
ATOM 1484 C C . GLU A 1 183 ? -0.916 3.894 2.071 1.00 96.44 183 GLU A C 1
ATOM 1486 O O . GLU A 1 183 ? -1.258 5.063 2.261 1.00 96.44 183 GLU A O 1
ATOM 1491 N N . THR A 1 184 ? -1.783 2.963 1.672 1.00 97.88 184 THR A N 1
ATOM 1492 C CA . THR A 1 184 ? -3.195 3.253 1.391 1.00 97.88 184 THR A CA 1
ATOM 1493 C C . THR A 1 184 ? -3.944 3.685 2.649 1.00 97.88 184 THR A C 1
ATOM 1495 O O . THR A 1 184 ? -4.672 4.675 2.619 1.00 97.88 184 THR A O 1
ATOM 1498 N N . LEU A 1 185 ? -3.732 2.998 3.774 1.00 97.81 185 LEU A N 1
ATOM 1499 C CA . LEU A 1 185 ? -4.300 3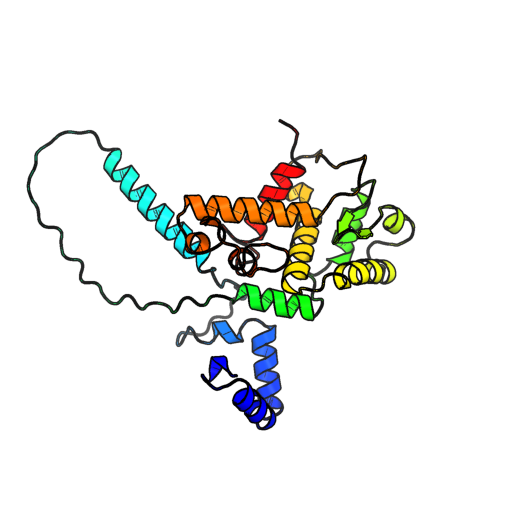.366 5.073 1.00 97.81 185 LEU A CA 1
ATOM 1500 C C . LEU A 1 185 ? -3.794 4.733 5.550 1.00 97.81 185 LEU A C 1
ATOM 1502 O O . LEU A 1 185 ? -4.577 5.547 6.042 1.00 97.81 185 LEU A O 1
ATOM 1506 N N . ALA A 1 186 ? -2.505 5.022 5.357 1.00 95.50 186 ALA A N 1
ATOM 1507 C CA . ALA A 1 186 ? -1.928 6.320 5.690 1.00 95.50 186 ALA A CA 1
ATOM 1508 C C . ALA A 1 186 ? -2.533 7.462 4.849 1.00 95.50 186 ALA A C 1
ATOM 1510 O O . ALA A 1 186 ? -2.727 8.568 5.362 1.00 95.50 186 ALA A O 1
ATOM 1511 N N . LEU A 1 187 ? -2.851 7.209 3.574 1.00 95.25 187 LEU A N 1
ATOM 1512 C CA . LEU A 1 187 ? -3.548 8.164 2.706 1.00 95.25 187 LEU A CA 1
ATOM 1513 C C . LEU A 1 187 ? -5.028 8.316 3.082 1.00 95.25 187 LEU A C 1
ATOM 1515 O O . LEU A 1 187 ? -5.519 9.442 3.122 1.00 95.25 187 LEU A O 1
ATOM 1519 N N . LEU A 1 188 ? -5.721 7.225 3.422 1.00 94.94 188 LEU A N 1
ATOM 1520 C CA . LEU A 1 188 ? -7.109 7.260 3.904 1.00 94.94 188 LEU A CA 1
ATOM 1521 C C . LEU A 1 188 ? -7.267 8.138 5.151 1.00 94.94 188 LEU A C 1
ATOM 1523 O O . LEU A 1 188 ? -8.209 8.922 5.238 1.00 94.94 188 LEU A O 1
ATOM 1527 N N . GLY A 1 189 ? -6.316 8.093 6.082 1.00 92.56 189 GLY A N 1
ATOM 1528 C CA . GLY A 1 189 ? -6.341 8.980 7.246 1.00 92.56 189 GLY A CA 1
ATOM 1529 C C . GLY A 1 189 ? -6.152 10.465 6.922 1.00 92.56 189 GLY A C 1
ATOM 1530 O O . GLY A 1 189 ? -6.490 11.321 7.733 1.00 92.56 189 GLY A O 1
ATOM 1531 N N . LYS A 1 190 ? -5.651 10.789 5.725 1.00 90.94 190 LYS A N 1
ATOM 1532 C CA . LYS A 1 190 ? -5.474 12.161 5.217 1.00 90.94 190 LYS A CA 1
ATOM 1533 C C . LYS A 1 190 ? -6.535 12.545 4.184 1.00 90.94 190 LYS A C 1
ATOM 1535 O O . LYS A 1 190 ? -6.381 13.545 3.483 1.00 90.94 190 LYS A O 1
ATOM 1540 N N . MET A 1 191 ? -7.606 11.764 4.076 1.00 87.19 191 MET A N 1
ATOM 1541 C CA . MET A 1 191 ? -8.599 11.892 3.014 1.00 87.19 191 MET A CA 1
ATOM 1542 C C . MET A 1 191 ? -9.256 13.278 2.942 1.00 87.19 191 MET A C 1
ATOM 1544 O O . MET A 1 191 ? -9.496 13.753 1.838 1.00 87.19 191 MET A O 1
ATOM 1548 N N . ASP A 1 192 ? -9.476 13.961 4.069 1.00 83.19 192 ASP A N 1
ATOM 1549 C CA . ASP A 1 192 ? -10.082 15.308 4.075 1.00 83.19 192 ASP A CA 1
ATOM 1550 C C . ASP A 1 192 ? -9.235 16.322 3.296 1.00 83.19 192 ASP A C 1
ATOM 1552 O O . ASP A 1 192 ? -9.747 17.143 2.537 1.00 83.19 192 ASP A O 1
ATOM 1556 N N . ILE A 1 193 ? -7.911 16.212 3.430 1.00 85.69 193 ILE A N 1
ATOM 1557 C CA . ILE A 1 193 ? -6.949 17.065 2.728 1.00 85.69 193 ILE A CA 1
ATOM 1558 C C . ILE A 1 193 ? -6.897 16.686 1.242 1.00 85.69 193 ILE A C 1
ATOM 1560 O O . ILE A 1 193 ? -6.783 17.552 0.374 1.00 85.69 193 ILE A O 1
ATOM 1564 N N . LEU A 1 194 ? -6.974 15.387 0.944 1.00 84.62 194 LEU A N 1
ATOM 1565 C CA . LEU A 1 194 ? -6.789 14.853 -0.405 1.00 84.62 194 LEU A CA 1
ATOM 1566 C C . LEU A 1 194 ? -8.018 15.049 -1.301 1.00 84.62 194 LEU A C 1
ATOM 1568 O O . LEU A 1 194 ? -7.868 15.445 -2.454 1.00 84.62 194 LEU A O 1
ATOM 1572 N N . LEU A 1 195 ? -9.223 14.792 -0.785 1.00 83.31 195 LEU A N 1
ATOM 1573 C CA . LEU A 1 195 ? -10.467 14.863 -1.560 1.00 83.31 195 LEU A CA 1
ATOM 1574 C C . LEU A 1 195 ? -11.037 16.280 -1.667 1.00 83.31 195 LEU A C 1
ATOM 1576 O O . LEU A 1 195 ? -11.943 16.500 -2.471 1.00 83.31 195 LEU A O 1
ATOM 1580 N N . LYS A 1 196 ? -10.532 17.232 -0.865 1.00 81.06 196 LYS A N 1
ATOM 1581 C CA . LYS A 1 196 ? -11.006 18.629 -0.819 1.00 81.06 196 LYS A CA 1
ATOM 1582 C C . LYS A 1 196 ? -12.539 18.730 -0.751 1.00 81.06 196 LYS A C 1
ATOM 1584 O O . LYS A 1 196 ? -13.139 19.590 -1.388 1.00 81.06 196 LYS A O 1
ATOM 1589 N N . THR A 1 197 ? -13.162 17.797 -0.035 1.00 75.88 197 THR A N 1
ATOM 1590 C CA . THR A 1 197 ? -14.613 17.606 0.025 1.00 75.88 197 THR A CA 1
ATOM 1591 C C . THR A 1 197 ? -15.012 17.320 1.463 1.00 75.88 197 THR A C 1
ATOM 1593 O O . THR A 1 197 ? -14.453 16.423 2.089 1.00 75.88 197 THR A O 1
ATOM 1596 N N . ASP A 1 198 ? -16.029 18.028 1.956 1.00 71.44 198 ASP A N 1
ATOM 1597 C CA . ASP A 1 198 ? -16.520 17.883 3.335 1.00 71.44 198 ASP A CA 1
ATOM 1598 C C . ASP A 1 198 ? -17.386 16.627 3.550 1.00 71.44 198 ASP A C 1
ATOM 1600 O O . ASP A 1 198 ? -17.718 16.272 4.681 1.00 71.44 198 ASP A O 1
ATOM 1604 N N . ARG A 1 199 ? -17.797 15.954 2.466 1.00 77.56 199 ARG A N 1
ATOM 1605 C CA . ARG A 1 199 ? -18.681 14.776 2.485 1.00 77.56 199 ARG A CA 1
ATOM 1606 C C . ARG A 1 199 ? -18.180 13.665 1.551 1.00 77.56 199 ARG A C 1
ATOM 1608 O O . ARG A 1 199 ? -18.724 13.511 0.459 1.00 77.56 199 ARG A O 1
ATOM 1615 N N . PRO A 1 200 ? -17.138 12.912 1.944 1.00 84.38 200 PRO A N 1
ATOM 1616 C CA . PRO A 1 200 ? -16.705 11.735 1.194 1.00 84.38 200 PRO A CA 1
ATOM 1617 C C . PRO A 1 200 ? -17.834 10.699 1.118 1.00 84.38 200 PRO A C 1
ATOM 1619 O O . PRO A 1 200 ? -18.566 10.499 2.090 1.00 84.38 200 PRO A O 1
ATOM 1622 N N . ASN A 1 201 ? -17.957 10.021 -0.022 1.00 89.19 201 ASN A N 1
ATOM 1623 C CA . ASN A 1 201 ? -18.957 8.982 -0.254 1.00 89.19 201 ASN A CA 1
ATOM 1624 C C . ASN A 1 201 ? -18.542 7.664 0.422 1.00 89.19 201 ASN A C 1
ATOM 1626 O O . ASN A 1 201 ? -18.077 6.725 -0.222 1.00 89.19 201 ASN A O 1
ATOM 1630 N N . ILE A 1 202 ? -18.640 7.622 1.749 1.00 90.56 202 ILE A N 1
ATOM 1631 C CA . ILE A 1 202 ? -18.287 6.446 2.547 1.00 90.56 202 ILE A CA 1
ATOM 1632 C C . ILE A 1 202 ? -19.438 5.425 2.488 1.00 90.56 202 ILE A C 1
ATOM 1634 O O . ILE A 1 202 ? -20.578 5.791 2.779 1.00 90.56 202 ILE 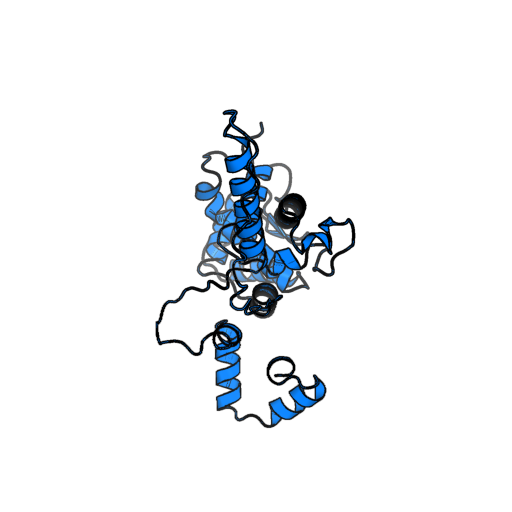A O 1
ATOM 1638 N N . PRO A 1 203 ? -19.176 4.142 2.169 1.00 90.81 203 PRO A N 1
ATOM 1639 C CA . PRO A 1 203 ? -20.217 3.121 2.168 1.00 90.81 203 PRO A CA 1
ATOM 1640 C C . PRO A 1 203 ? -20.757 2.870 3.582 1.00 90.81 203 PRO A C 1
ATOM 1642 O O . PRO A 1 203 ? -20.008 2.764 4.558 1.00 90.81 203 PRO A O 1
ATOM 1645 N N . HIS A 1 204 ? -22.080 2.754 3.683 1.00 91.12 204 HIS A N 1
ATOM 1646 C CA . HIS A 1 204 ? -22.794 2.525 4.944 1.00 91.12 204 HIS A CA 1
ATOM 1647 C C . HIS A 1 204 ? -23.302 1.083 5.094 1.00 91.12 204 HIS A C 1
ATOM 1649 O O . HIS A 1 204 ? -23.590 0.637 6.205 1.00 91.12 204 HIS A O 1
ATOM 1655 N N . ASP A 1 205 ? -23.413 0.355 3.989 1.00 93.06 205 ASP A N 1
ATOM 1656 C CA . ASP A 1 205 ? -24.006 -0.977 3.874 1.00 93.06 205 ASP A CA 1
ATOM 1657 C C . ASP A 1 205 ? -22.974 -2.111 4.014 1.00 93.06 205 ASP A C 1
ATOM 1659 O O . ASP A 1 205 ? -23.298 -3.184 4.526 1.00 93.06 205 ASP A O 1
ATOM 1663 N N . HIS A 1 206 ? -21.715 -1.871 3.644 1.00 94.25 206 HIS A N 1
ATOM 1664 C CA . HIS A 1 206 ? -20.629 -2.851 3.722 1.00 94.25 206 HIS A CA 1
ATOM 1665 C C . HIS A 1 206 ? -19.315 -2.227 4.216 1.00 94.25 206 HIS A C 1
ATOM 1667 O O . HIS A 1 206 ? -19.152 -1.008 4.233 1.00 94.25 206 HIS A O 1
ATOM 1673 N N . ALA A 1 207 ? -18.384 -3.072 4.672 1.00 96.69 207 ALA A N 1
ATOM 1674 C CA . ALA A 1 207 ? -17.052 -2.631 5.089 1.00 96.69 207 ALA A CA 1
ATOM 1675 C C . ALA A 1 207 ? -16.263 -2.116 3.880 1.00 96.69 207 ALA A C 1
ATOM 1677 O O . ALA A 1 207 ? -16.297 -2.730 2.815 1.00 96.69 207 ALA A O 1
ATOM 1678 N N . PHE A 1 208 ? -15.531 -1.018 4.049 1.00 97.50 208 PHE A N 1
ATOM 1679 C CA . PHE A 1 208 ? -14.775 -0.424 2.951 1.00 97.50 208 PHE A CA 1
ATOM 1680 C C . PHE A 1 208 ? -13.559 -1.285 2.595 1.00 97.50 208 PHE A C 1
ATOM 1682 O O . PHE A 1 208 ? -12.693 -1.509 3.441 1.00 97.50 208 PHE A O 1
ATOM 1689 N N . ASP A 1 209 ? -13.505 -1.776 1.357 1.00 97.62 209 ASP A N 1
ATOM 1690 C CA . ASP A 1 209 ? -12.451 -2.676 0.882 1.00 97.62 209 ASP A CA 1
ATOM 1691 C C . ASP A 1 209 ? -11.177 -1.902 0.503 1.00 97.62 209 ASP A C 1
ATOM 1693 O O . ASP A 1 209 ? -11.102 -1.245 -0.539 1.00 97.62 209 ASP A O 1
ATOM 1697 N N . VAL A 1 210 ? -10.155 -1.995 1.356 1.00 98.25 210 VAL A N 1
ATOM 1698 C CA . VAL A 1 210 ? -8.859 -1.337 1.140 1.00 98.25 210 VAL A CA 1
ATOM 1699 C C . VAL A 1 210 ? -8.102 -1.999 -0.016 1.00 98.25 210 VAL A C 1
ATOM 1701 O O . VAL A 1 210 ? -7.466 -1.307 -0.814 1.00 98.25 210 VAL A O 1
ATOM 1704 N N . ASP A 1 211 ? -8.219 -3.319 -0.182 1.00 97.88 211 ASP A N 1
ATOM 1705 C CA . ASP A 1 211 ? -7.600 -4.058 -1.284 1.00 97.88 211 ASP A CA 1
ATOM 1706 C C . ASP A 1 211 ? -8.125 -3.575 -2.644 1.00 97.88 211 ASP A C 1
ATOM 1708 O O . ASP A 1 211 ? -7.371 -3.514 -3.625 1.00 97.88 211 ASP A O 1
ATOM 1712 N N . ALA A 1 212 ? -9.412 -3.211 -2.715 1.00 97.38 212 ALA A N 1
ATOM 1713 C CA . ALA A 1 212 ? -10.031 -2.672 -3.924 1.00 97.38 212 ALA A CA 1
ATOM 1714 C C . ALA A 1 212 ? -9.395 -1.344 -4.356 1.00 97.38 212 ALA A C 1
ATOM 1716 O O . ALA A 1 212 ? -9.181 -1.144 -5.555 1.00 97.38 212 ALA A O 1
ATOM 1717 N N . VAL A 1 213 ? -9.021 -0.477 -3.407 1.00 98.06 213 VAL A N 1
ATOM 1718 C CA . VAL A 1 213 ? -8.313 0.783 -3.691 1.00 98.06 213 VAL A CA 1
ATOM 1719 C C . VAL A 1 213 ? -6.961 0.501 -4.340 1.00 98.06 213 VAL A C 1
ATOM 1721 O O . VAL A 1 213 ? -6.669 1.047 -5.404 1.00 98.06 213 VAL A O 1
ATOM 1724 N N . VAL A 1 214 ? -6.157 -0.395 -3.758 1.00 98.19 214 VAL A N 1
ATOM 1725 C CA . VAL A 1 214 ? -4.824 -0.731 -4.290 1.00 98.19 214 VAL A CA 1
ATOM 1726 C C . VAL A 1 214 ? -4.934 -1.343 -5.689 1.00 98.19 214 VAL A C 1
ATOM 1728 O O . VAL A 1 214 ? -4.225 -0.942 -6.615 1.00 98.19 214 VAL A O 1
ATOM 1731 N N . LYS A 1 215 ? -5.883 -2.266 -5.886 1.00 97.50 215 LYS A N 1
ATOM 1732 C CA . LYS A 1 215 ? -6.144 -2.886 -7.194 1.00 97.50 215 LYS A CA 1
ATOM 1733 C C . LYS A 1 215 ? -6.627 -1.862 -8.219 1.00 97.50 215 LYS A C 1
ATOM 1735 O O . LYS A 1 215 ? -6.238 -1.942 -9.387 1.00 97.50 215 LYS A O 1
ATOM 1740 N N . ARG A 1 216 ? -7.460 -0.897 -7.814 1.00 98.00 216 ARG A N 1
ATOM 1741 C CA . ARG A 1 216 ? -7.907 0.195 -8.687 1.00 98.00 216 ARG A CA 1
ATOM 1742 C C . ARG A 1 216 ? -6.742 1.107 -9.058 1.00 98.00 216 ARG A C 1
ATOM 1744 O O . ARG A 1 216 ? -6.566 1.372 -10.243 1.00 98.00 216 ARG A O 1
ATOM 1751 N N . ALA A 1 217 ? -5.905 1.492 -8.101 1.00 98.19 217 ALA A N 1
ATOM 1752 C CA . ALA A 1 217 ? -4.706 2.287 -8.348 1.00 98.19 217 ALA A CA 1
ATOM 1753 C C . ALA A 1 217 ? -3.751 1.596 -9.329 1.00 98.19 217 ALA A C 1
ATOM 1755 O O . ALA A 1 217 ? -3.297 2.227 -10.279 1.00 98.19 217 ALA A O 1
ATOM 1756 N N . ASN A 1 218 ? -3.531 0.286 -9.178 1.00 97.19 218 ASN A N 1
ATOM 1757 C CA . ASN A 1 218 ? -2.742 -0.498 -10.126 1.00 97.19 218 ASN A CA 1
ATOM 1758 C C . ASN A 1 218 ? -3.340 -0.471 -11.545 1.00 97.19 218 ASN A C 1
ATOM 1760 O O . ASN A 1 218 ? -2.606 -0.325 -12.518 1.00 97.19 218 ASN A O 1
ATOM 1764 N N . LYS A 1 219 ? -4.670 -0.562 -11.693 1.00 96.69 219 LYS A N 1
ATOM 1765 C CA . LYS A 1 219 ? -5.324 -0.432 -13.011 1.00 96.69 219 LYS A CA 1
ATOM 1766 C C . LYS A 1 219 ? -5.088 0.950 -13.626 1.00 96.69 219 LYS A C 1
ATOM 1768 O O . LYS A 1 219 ? -4.741 1.026 -14.800 1.00 96.69 219 LYS A O 1
ATOM 1773 N N . ILE A 1 220 ? -5.235 2.021 -12.839 1.00 97.31 220 ILE A N 1
ATOM 1774 C CA . ILE A 1 220 ? -4.972 3.398 -13.292 1.00 97.31 220 ILE A CA 1
ATOM 1775 C C . ILE A 1 220 ? -3.495 3.552 -13.688 1.00 97.31 220 ILE A C 1
ATOM 1777 O O . ILE A 1 220 ? -3.199 4.146 -14.722 1.00 97.31 220 ILE A O 1
ATOM 1781 N N . PHE A 1 221 ? -2.571 2.989 -12.902 1.00 95.88 221 PHE A N 1
ATOM 1782 C CA . PHE A 1 221 ? -1.140 2.971 -13.203 1.00 95.88 221 PHE A CA 1
ATOM 1783 C C . PHE A 1 221 ? -0.853 2.287 -14.542 1.00 95.88 221 PHE A C 1
ATOM 1785 O O . PHE A 1 221 ? -0.172 2.869 -15.386 1.00 95.88 221 PHE A O 1
ATOM 1792 N N . VAL A 1 222 ? -1.373 1.073 -14.753 1.00 94.88 222 VAL A N 1
ATOM 1793 C CA . VAL A 1 222 ? -1.137 0.301 -15.983 1.00 94.88 222 VAL A CA 1
ATOM 1794 C C . VAL A 1 222 ? -1.708 1.029 -17.196 1.00 94.88 222 VAL A C 1
ATOM 1796 O O . VAL A 1 222 ? -1.014 1.155 -18.199 1.00 94.88 222 VAL A O 1
ATOM 1799 N N . GLU A 1 223 ? -2.928 1.559 -17.099 1.00 95.31 223 GLU A N 1
ATOM 1800 C CA . GLU A 1 223 ? -3.563 2.290 -18.199 1.00 95.31 223 GLU A CA 1
ATOM 1801 C C . GLU A 1 223 ? -2.808 3.580 -18.541 1.00 95.31 223 GLU A C 1
ATOM 1803 O O . GLU A 1 223 ? -2.530 3.856 -19.706 1.00 95.31 223 GLU A O 1
ATOM 1808 N N . HIS A 1 224 ? -2.391 4.347 -17.533 1.00 94.00 224 HIS A N 1
ATOM 1809 C CA . HIS A 1 224 ? -1.607 5.556 -17.765 1.00 94.00 224 HIS A CA 1
ATOM 1810 C C . HIS A 1 224 ? -0.260 5.244 -18.435 1.00 94.00 224 HIS A C 1
ATOM 1812 O O . HIS A 1 224 ? 0.127 5.902 -19.397 1.00 94.00 224 HIS A O 1
ATOM 1818 N N . ASN A 1 225 ? 0.436 4.204 -17.976 1.00 91.50 225 ASN A N 1
ATOM 1819 C CA . ASN A 1 225 ? 1.698 3.776 -18.574 1.00 91.50 225 ASN A CA 1
ATOM 1820 C C . ASN A 1 225 ? 1.527 3.194 -19.983 1.00 91.50 225 ASN A C 1
ATOM 1822 O O . ASN A 1 225 ? 2.402 3.384 -20.825 1.00 91.50 225 ASN A O 1
ATOM 1826 N N . ARG A 1 226 ? 0.385 2.556 -20.270 1.00 92.12 226 ARG A N 1
ATOM 1827 C CA . ARG A 1 226 ? 0.018 2.120 -21.620 1.00 92.12 226 ARG A CA 1
ATOM 1828 C C . ARG A 1 226 ? -0.091 3.303 -22.576 1.00 92.12 226 ARG A C 1
ATOM 1830 O O . ARG A 1 226 ? 0.482 3.273 -23.657 1.00 92.12 226 ARG A O 1
ATOM 1837 N N . GLN A 1 227 ? -0.779 4.364 -22.161 1.00 91.25 227 GLN A N 1
ATOM 1838 C CA . GLN A 1 227 ? -0.930 5.588 -22.957 1.00 91.25 227 GLN A CA 1
ATOM 1839 C C . GLN A 1 227 ? 0.392 6.330 -23.162 1.00 91.25 227 GLN A C 1
ATOM 1841 O O . GLN A 1 227 ? 0.545 7.068 -24.138 1.00 91.25 227 GLN A O 1
ATOM 1846 N N . MET A 1 228 ? 1.333 6.171 -22.234 1.00 88.12 228 MET A N 1
ATOM 1847 C CA . MET A 1 228 ? 2.671 6.758 -22.305 1.00 88.12 228 MET A CA 1
ATOM 1848 C C . MET A 1 228 ? 3.700 5.841 -22.981 1.00 88.12 228 MET A C 1
ATOM 1850 O O . MET A 1 228 ? 4.821 6.287 -23.205 1.00 88.12 228 MET A O 1
ATOM 1854 N N . GLU A 1 229 ? 3.314 4.610 -23.340 1.00 88.25 229 GLU A N 1
ATOM 1855 C CA . GLU A 1 229 ? 4.169 3.598 -23.973 1.00 88.25 229 GLU A CA 1
ATOM 1856 C C . GLU A 1 229 ? 5.488 3.359 -23.212 1.00 88.25 229 GLU A C 1
ATOM 1858 O O . GLU A 1 229 ? 6.569 3.321 -23.799 1.00 88.25 229 GLU A O 1
ATOM 1863 N N . THR A 1 230 ? 5.407 3.239 -21.884 1.00 88.00 230 THR A N 1
ATOM 1864 C CA . THR A 1 230 ? 6.575 2.968 -21.023 1.00 88.00 230 THR A CA 1
ATOM 1865 C C . THR A 1 230 ? 6.927 1.477 -20.999 1.00 88.00 230 THR A C 1
ATOM 1867 O O . THR A 1 230 ? 6.213 0.652 -21.573 1.00 88.00 230 THR A O 1
ATOM 1870 N N . ILE A 1 231 ? 7.978 1.099 -20.258 1.00 84.69 231 ILE A N 1
ATOM 1871 C CA . ILE A 1 231 ? 8.414 -0.302 -20.066 1.00 84.69 231 ILE A CA 1
ATOM 1872 C C . ILE A 1 231 ? 7.296 -1.259 -19.609 1.00 84.69 231 ILE A C 1
ATOM 1874 O O . ILE A 1 231 ? 7.328 -2.458 -19.869 1.00 84.69 231 ILE A O 1
ATOM 1878 N N . VAL A 1 232 ? 6.238 -0.733 -18.990 1.00 87.81 232 VAL A N 1
ATOM 1879 C CA . VAL A 1 232 ? 5.039 -1.488 -18.590 1.00 87.81 232 VAL A CA 1
ATOM 1880 C C . VAL A 1 232 ? 4.353 -2.166 -19.795 1.00 87.81 232 VAL A C 1
ATOM 1882 O O . VAL A 1 232 ? 3.669 -3.179 -19.618 1.00 87.81 232 VAL A O 1
ATOM 1885 N N . MET A 1 233 ? 4.564 -1.663 -21.021 1.00 87.31 233 MET A N 1
ATOM 1886 C CA . MET A 1 233 ? 4.129 -2.292 -22.279 1.00 87.31 233 MET A CA 1
ATOM 1887 C C . MET A 1 233 ? 4.728 -3.678 -22.493 1.00 87.31 233 MET A C 1
ATOM 1889 O O . MET A 1 233 ? 4.067 -4.544 -23.059 1.00 87.31 233 MET A O 1
ATOM 1893 N N . GLU A 1 234 ? 5.927 -3.934 -21.983 1.00 85.69 234 GLU A N 1
ATOM 1894 C CA . GLU A 1 234 ? 6.561 -5.249 -22.066 1.00 85.69 234 GLU A CA 1
ATOM 1895 C C . GLU A 1 234 ? 5.930 -6.256 -21.084 1.00 85.69 234 GLU A C 1
ATOM 1897 O O . GLU A 1 234 ? 6.092 -7.468 -21.254 1.00 85.69 234 GLU A O 1
ATOM 1902 N N . CYS A 1 235 ? 5.129 -5.771 -20.119 1.00 87.06 235 CYS A N 1
ATOM 1903 C CA . CYS A 1 235 ? 4.376 -6.575 -19.155 1.00 87.06 235 CYS A CA 1
ATOM 1904 C C . CYS A 1 235 ? 2.856 -6.558 -19.372 1.00 87.06 235 CYS A C 1
ATOM 1906 O O . CYS A 1 235 ? 2.345 -6.474 -20.483 1.00 87.06 235 CYS A O 1
ATOM 1908 N N . CYS A 1 236 ? 2.130 -6.688 -18.270 1.00 87.62 236 CYS A N 1
ATOM 1909 C CA . CYS A 1 236 ? 0.763 -6.256 -17.996 1.00 87.62 236 CYS A CA 1
ATOM 1910 C C . CYS A 1 236 ? 0.045 -5.348 -19.027 1.00 87.62 236 CYS A C 1
ATOM 1912 O O . CYS A 1 236 ? -1.106 -5.641 -19.348 1.00 87.62 236 CYS A O 1
ATOM 1914 N N . ALA A 1 237 ? 0.647 -4.272 -19.557 1.00 86.31 237 ALA A N 1
ATOM 1915 C CA . ALA A 1 237 ? -0.055 -3.385 -20.497 1.00 86.31 237 ALA A CA 1
ATOM 1916 C C . ALA A 1 237 ? -0.218 -3.988 -21.909 1.00 86.31 237 ALA A C 1
ATOM 1918 O O . ALA A 1 237 ? -1.136 -3.594 -22.629 1.00 86.31 237 ALA A O 1
ATOM 1919 N N . SER A 1 238 ? 0.584 -4.997 -22.277 1.00 84.12 238 SER A N 1
ATOM 1920 C CA . SER A 1 238 ? 0.389 -5.806 -23.496 1.00 84.12 238 SER A CA 1
ATOM 1921 C C . SER A 1 238 ? -0.620 -6.952 -23.333 1.00 84.12 238 SER A C 1
ATOM 1923 O O . SER A 1 238 ? -0.843 -7.715 -24.269 1.00 84.12 238 SER A O 1
ATOM 1925 N N . GLY A 1 239 ? -1.240 -7.099 -22.156 1.00 79.38 239 GLY A N 1
ATOM 1926 C CA . GLY A 1 239 ? -2.158 -8.204 -21.850 1.00 79.38 239 GLY A CA 1
ATOM 1927 C C . GLY A 1 239 ? -1.473 -9.467 -21.316 1.00 79.38 239 GLY A C 1
ATOM 1928 O O . GLY A 1 239 ? -2.147 -10.461 -21.042 1.00 79.38 239 GLY A O 1
ATOM 1929 N N . LYS A 1 240 ? -0.148 -9.439 -21.120 1.00 84.75 240 LYS A N 1
ATOM 1930 C CA . LYS A 1 240 ? 0.592 -10.500 -20.422 1.00 84.75 240 LYS A CA 1
ATOM 1931 C C . LYS A 1 240 ? 0.334 -10.442 -18.915 1.00 84.75 240 LYS A C 1
ATOM 1933 O O . LYS A 1 240 ? 0.046 -9.383 -18.361 1.00 84.75 240 LYS A O 1
ATOM 1938 N N . ARG A 1 241 ? 0.474 -11.574 -18.219 1.00 78.94 241 ARG A N 1
ATOM 1939 C CA . ARG A 1 241 ? 0.514 -11.568 -16.748 1.00 78.94 241 ARG A CA 1
ATOM 1940 C C . ARG A 1 241 ? 1.868 -11.038 -16.282 1.00 78.94 241 ARG A C 1
ATOM 1942 O O . ARG A 1 241 ? 2.885 -11.327 -16.900 1.00 78.94 241 ARG A O 1
ATOM 1949 N N . CYS A 1 242 ? 1.852 -10.239 -15.222 1.00 87.44 242 CYS A N 1
ATOM 1950 C CA . CYS A 1 242 ? 3.053 -9.733 -14.568 1.00 87.44 242 CYS A CA 1
ATOM 1951 C C . CYS A 1 242 ? 3.293 -10.518 -13.274 1.00 87.44 242 CYS A C 1
ATOM 1953 O O . CYS A 1 242 ? 2.330 -10.947 -12.640 1.00 87.44 242 CYS A O 1
ATOM 1955 N N . ASP A 1 243 ? 4.555 -10.650 -12.872 1.00 87.12 243 ASP A N 1
ATOM 1956 C CA . ASP A 1 243 ? 4.981 -11.426 -11.698 1.00 87.12 243 ASP A CA 1
ATOM 1957 C C . ASP A 1 243 ? 4.765 -10.693 -10.361 1.00 87.12 243 ASP A C 1
ATOM 1959 O O . ASP A 1 243 ? 5.257 -11.116 -9.314 1.00 87.12 243 ASP A O 1
ATOM 1963 N N . GLY A 1 244 ? 4.050 -9.565 -10.366 1.00 89.50 244 GLY A N 1
ATOM 1964 C CA . GLY A 1 244 ? 3.742 -8.841 -9.141 1.00 89.50 244 GLY A CA 1
ATOM 1965 C C . GLY A 1 244 ? 2.756 -9.608 -8.256 1.00 89.50 244 GLY A C 1
ATOM 1966 O O . GLY A 1 244 ? 1.774 -10.192 -8.725 1.00 89.50 244 GLY A O 1
ATOM 1967 N N . ALA A 1 245 ? 3.001 -9.562 -6.945 1.00 92.62 245 ALA A N 1
ATOM 1968 C CA . ALA A 1 245 ? 2.136 -10.167 -5.939 1.00 92.62 245 ALA A CA 1
ATOM 1969 C C . ALA A 1 245 ? 0.675 -9.705 -6.082 1.00 92.62 245 ALA A C 1
ATOM 1971 O O . ALA A 1 245 ? 0.404 -8.574 -6.505 1.00 92.62 245 ALA A O 1
ATOM 1972 N N . GLN A 1 246 ? -0.267 -10.581 -5.715 1.00 92.88 246 GLN A N 1
ATOM 1973 C CA . GLN A 1 246 ? -1.713 -10.313 -5.752 1.00 92.88 246 GLN A CA 1
ATOM 1974 C C . GLN A 1 246 ? -2.248 -9.880 -7.136 1.00 92.88 246 GLN A C 1
ATOM 1976 O O . GLN A 1 246 ? -3.268 -9.195 -7.241 1.00 92.88 246 GLN A O 1
ATOM 1981 N N . GLY A 1 247 ? -1.569 -10.287 -8.219 1.00 90.25 247 GLY A N 1
ATOM 1982 C CA . GLY A 1 247 ? -1.968 -9.982 -9.597 1.00 90.25 247 GLY A CA 1
ATOM 1983 C C . GLY A 1 247 ? -1.770 -8.516 -9.991 1.00 90.25 247 GLY A C 1
ATOM 1984 O O . GLY A 1 247 ? -2.433 -8.029 -10.909 1.00 90.25 247 GLY A O 1
ATOM 1985 N N . MET A 1 248 ? -0.894 -7.801 -9.284 1.00 94.06 248 MET A N 1
ATOM 1986 C CA . MET A 1 248 ? -0.555 -6.412 -9.584 1.00 94.06 248 MET A CA 1
ATOM 1987 C C . MET A 1 248 ? 0.688 -6.304 -10.466 1.00 94.06 248 MET A C 1
ATOM 1989 O O . MET A 1 248 ? 1.430 -7.262 -10.664 1.00 94.06 248 MET A O 1
ATOM 1993 N N . CYS A 1 249 ? 0.911 -5.124 -11.037 1.00 94.56 249 CYS A N 1
ATOM 1994 C CA . CYS A 1 249 ? 2.092 -4.862 -11.842 1.00 94.56 249 CYS A CA 1
ATOM 1995 C C . CYS A 1 249 ? 3.332 -4.744 -10.946 1.00 94.56 249 CYS A C 1
ATOM 1997 O O . CYS A 1 249 ? 3.346 -3.972 -9.989 1.00 94.56 249 CYS A O 1
ATOM 1999 N N . GLN A 1 250 ? 4.406 -5.458 -11.282 1.00 93.00 250 GLN A N 1
ATOM 2000 C CA . GLN A 1 250 ? 5.670 -5.392 -10.549 1.00 93.00 250 GLN A CA 1
ATOM 2001 C C . GLN A 1 250 ? 6.289 -3.984 -10.585 1.00 93.00 250 GLN A C 1
ATOM 2003 O O . GLN A 1 250 ? 6.824 -3.520 -9.582 1.00 93.00 250 GLN A O 1
ATOM 2008 N N . HIS A 1 251 ? 6.135 -3.266 -11.701 1.00 91.94 251 HIS A N 1
ATOM 2009 C CA . HIS A 1 251 ? 6.568 -1.871 -11.842 1.00 91.94 251 HIS A CA 1
ATOM 2010 C C . HIS A 1 251 ? 5.774 -0.899 -10.960 1.00 91.94 251 HIS A C 1
ATOM 2012 O O . HIS A 1 251 ? 6.289 0.156 -10.597 1.00 91.94 251 HIS A O 1
ATOM 2018 N N . PHE A 1 252 ? 4.540 -1.246 -10.578 1.00 94.88 252 PHE A N 1
ATOM 2019 C CA . PHE A 1 252 ? 3.780 -0.428 -9.637 1.00 94.88 252 PHE A CA 1
ATOM 2020 C C . PHE A 1 252 ? 4.380 -0.513 -8.230 1.00 94.88 252 PHE A C 1
ATOM 2022 O O . PHE A 1 252 ? 4.576 0.513 -7.588 1.00 94.88 252 PHE A O 1
ATOM 2029 N N . TYR A 1 253 ? 4.774 -1.711 -7.788 1.00 94.25 253 TYR A N 1
ATOM 2030 C CA . TYR A 1 253 ? 5.517 -1.872 -6.534 1.00 94.25 253 TYR A CA 1
ATOM 2031 C C . TYR A 1 253 ? 6.887 -1.184 -6.564 1.00 94.25 253 TYR A C 1
ATOM 2033 O O . TYR A 1 253 ? 7.354 -0.698 -5.538 1.00 94.25 253 TYR A O 1
ATOM 2041 N N . ASP A 1 254 ? 7.526 -1.122 -7.731 1.00 91.19 254 ASP A N 1
ATOM 2042 C CA . ASP A 1 254 ? 8.812 -0.442 -7.895 1.00 91.19 254 ASP A CA 1
ATOM 2043 C C . ASP A 1 254 ? 8.703 1.074 -8.138 1.00 91.19 254 ASP A C 1
ATOM 2045 O O . ASP A 1 254 ? 9.698 1.758 -8.376 1.00 91.19 254 ASP A O 1
ATOM 2049 N N . SER A 1 255 ? 7.496 1.630 -8.061 1.00 90.06 255 SER A N 1
ATOM 2050 C CA . SER A 1 255 ? 7.298 3.073 -8.142 1.00 90.06 255 SER A CA 1
ATOM 2051 C C . SER A 1 255 ? 7.565 3.739 -6.790 1.00 90.06 255 SER A C 1
ATOM 2053 O O . SER A 1 255 ? 7.220 3.206 -5.728 1.00 90.06 255 SER A O 1
ATOM 2055 N N . ALA A 1 256 ? 8.147 4.940 -6.836 1.00 89.00 256 ALA A N 1
ATOM 2056 C CA . ALA A 1 256 ? 8.411 5.740 -5.644 1.00 89.00 256 ALA A CA 1
ATOM 2057 C C . ALA A 1 256 ? 7.118 5.990 -4.845 1.00 89.00 256 ALA A C 1
ATOM 2059 O O . ALA A 1 256 ? 6.069 6.208 -5.454 1.00 89.00 256 ALA A O 1
ATOM 2060 N N . PRO A 1 257 ? 7.158 5.996 -3.501 1.00 89.12 257 PRO A N 1
ATOM 2061 C CA . PRO A 1 257 ? 5.971 6.169 -2.667 1.00 89.12 257 PRO A CA 1
ATOM 2062 C C . PRO A 1 257 ? 5.313 7.538 -2.855 1.00 89.12 257 PRO A C 1
ATOM 2064 O O . PRO A 1 257 ? 4.093 7.660 -2.805 1.00 89.12 257 PRO A O 1
ATOM 2067 N N . ALA A 1 258 ? 6.111 8.573 -3.113 1.00 85.56 258 ALA A N 1
ATOM 2068 C CA . ALA A 1 258 ? 5.663 9.946 -3.298 1.00 85.56 258 ALA A CA 1
ATOM 2069 C C . ALA A 1 258 ? 6.216 10.549 -4.597 1.00 85.56 258 ALA A C 1
ATOM 2071 O O . ALA A 1 258 ? 7.162 10.032 -5.191 1.00 85.56 258 ALA A O 1
ATOM 2072 N N . GLY A 1 259 ? 5.633 11.675 -5.011 1.00 82.81 259 GLY A N 1
ATOM 2073 C CA . GLY A 1 259 ? 6.004 12.396 -6.229 1.00 82.81 259 GLY A CA 1
ATOM 2074 C C . GLY A 1 259 ? 5.051 12.149 -7.398 1.00 82.81 259 GLY A C 1
ATOM 2075 O O . GLY A 1 259 ? 4.135 11.325 -7.329 1.00 82.81 259 GLY A O 1
ATOM 2076 N N . GLU A 1 260 ? 5.257 12.904 -8.479 1.00 80.69 260 GLU A N 1
ATOM 2077 C CA . GLU A 1 260 ? 4.486 12.740 -9.712 1.00 80.69 260 GLU A CA 1
ATOM 2078 C C . GLU A 1 260 ? 4.736 11.332 -10.275 1.00 80.69 260 GLU A C 1
ATOM 2080 O O . GLU A 1 260 ? 5.880 10.891 -10.376 1.00 80.69 260 GLU A O 1
ATOM 2085 N N . TYR A 1 261 ? 3.656 10.606 -10.583 1.00 87.44 261 TYR A N 1
ATOM 2086 C CA . TYR A 1 261 ? 3.689 9.199 -11.021 1.00 87.44 261 TYR A CA 1
ATOM 2087 C C . TYR A 1 261 ? 4.232 8.187 -10.000 1.00 87.44 261 TYR A C 1
ATOM 2089 O O . TYR A 1 261 ? 4.495 7.044 -10.370 1.00 87.44 261 TYR A O 1
ATOM 2097 N N . GLY A 1 262 ? 4.351 8.562 -8.724 1.00 91.25 262 GLY A N 1
ATOM 2098 C CA . GLY A 1 262 ? 4.583 7.613 -7.633 1.00 91.25 262 GLY A CA 1
ATOM 2099 C C . GLY A 1 262 ? 3.333 6.801 -7.271 1.00 91.25 262 GLY A C 1
ATOM 2100 O O . GLY A 1 262 ? 2.237 7.068 -7.770 1.00 91.25 262 GLY A O 1
ATOM 2101 N N . THR A 1 263 ? 3.451 5.834 -6.359 1.00 94.62 263 THR A N 1
ATOM 2102 C CA . THR A 1 263 ? 2.305 5.024 -5.905 1.00 94.62 263 THR A CA 1
ATOM 2103 C C . THR A 1 263 ? 1.219 5.885 -5.271 1.00 94.62 263 THR A C 1
ATOM 2105 O O . THR A 1 263 ? 0.051 5.723 -5.630 1.00 94.62 263 THR A O 1
ATOM 2108 N N . ALA A 1 264 ? 1.579 6.860 -4.423 1.00 94.50 264 ALA A N 1
ATOM 2109 C CA . ALA A 1 264 ? 0.609 7.765 -3.810 1.00 94.50 264 ALA A CA 1
ATOM 2110 C C . ALA A 1 264 ? -0.227 8.519 -4.848 1.00 94.50 264 ALA A C 1
ATOM 2112 O O . ALA A 1 264 ? -1.424 8.680 -4.648 1.00 94.50 264 ALA A O 1
ATOM 2113 N N . HIS A 1 265 ? 0.353 8.926 -5.983 1.00 94.50 265 HIS A N 1
ATOM 2114 C CA . HIS A 1 265 ? -0.393 9.604 -7.052 1.00 94.50 265 HIS A CA 1
ATOM 2115 C C . HIS A 1 265 ? -1.557 8.751 -7.566 1.00 94.50 265 HIS A C 1
ATOM 2117 O O . HIS A 1 265 ? -2.679 9.238 -7.698 1.00 94.50 265 HIS A O 1
ATOM 2123 N N . TYR A 1 266 ? -1.319 7.464 -7.820 1.00 96.94 266 TYR A N 1
ATOM 2124 C CA . TYR A 1 266 ? -2.361 6.559 -8.311 1.00 96.94 266 TYR A CA 1
ATOM 2125 C C . TYR A 1 266 ? -3.316 6.098 -7.208 1.00 96.94 266 TYR A C 1
ATOM 2127 O O . TYR A 1 266 ? -4.505 5.935 -7.475 1.00 96.94 266 TYR A O 1
ATOM 2135 N N . LEU A 1 267 ? -2.827 5.931 -5.975 1.00 97.44 267 LEU A N 1
ATOM 2136 C CA . LEU A 1 267 ? -3.664 5.635 -4.809 1.00 97.44 267 LEU A CA 1
ATOM 2137 C C . LEU A 1 267 ? -4.636 6.780 -4.518 1.00 97.44 267 LEU A C 1
ATOM 2139 O O . LEU A 1 267 ? -5.825 6.536 -4.345 1.00 97.44 267 LEU A O 1
ATOM 2143 N N . ILE A 1 268 ? -4.165 8.029 -4.543 1.00 95.12 268 ILE A N 1
ATOM 2144 C CA . ILE A 1 268 ? -5.007 9.218 -4.374 1.00 95.12 268 ILE A CA 1
ATOM 2145 C C . ILE A 1 268 ? -6.061 9.275 -5.480 1.00 95.12 268 ILE A C 1
ATOM 2147 O O . ILE A 1 268 ? -7.235 9.455 -5.177 1.00 95.12 268 ILE A O 1
ATOM 2151 N N . LYS A 1 269 ? -5.682 9.052 -6.746 1.00 95.19 269 LYS A N 1
ATOM 2152 C CA . LYS A 1 269 ? -6.653 8.987 -7.850 1.00 95.19 269 LYS A CA 1
ATOM 2153 C C . LYS A 1 269 ? -7.710 7.903 -7.636 1.00 95.19 269 LYS A C 1
ATOM 2155 O O . LYS A 1 269 ? -8.889 8.172 -7.826 1.00 95.19 269 LYS A O 1
ATOM 2160 N N . ALA A 1 270 ? -7.311 6.706 -7.207 1.00 96.94 270 ALA A N 1
ATOM 2161 C CA . ALA A 1 270 ? -8.252 5.630 -6.909 1.00 96.94 270 ALA A CA 1
ATOM 2162 C C . ALA A 1 270 ? -9.197 5.992 -5.753 1.00 96.94 270 ALA A C 1
ATOM 2164 O O . ALA A 1 270 ? -10.397 5.762 -5.854 1.00 96.94 270 ALA A O 1
ATOM 2165 N N . LEU A 1 271 ? -8.680 6.603 -4.683 1.00 95.06 271 LEU A N 1
ATOM 2166 C CA . LEU A 1 271 ? -9.497 7.100 -3.574 1.00 95.06 271 LEU A CA 1
ATOM 2167 C C . LEU A 1 271 ? -10.482 8.178 -4.035 1.00 95.06 271 LEU A C 1
ATOM 2169 O O . LEU A 1 271 ? -11.639 8.136 -3.638 1.00 95.06 271 LEU A O 1
ATOM 2173 N N . MET A 1 272 ? -10.057 9.102 -4.899 1.00 93.00 272 MET A N 1
ATOM 2174 C CA . MET A 1 272 ? -10.938 10.119 -5.479 1.00 93.00 272 MET A CA 1
ATOM 2175 C C . MET A 1 272 ? -12.045 9.507 -6.337 1.00 93.00 272 MET A C 1
ATOM 2177 O O . MET A 1 272 ? -13.175 9.969 -6.270 1.00 93.00 272 MET A O 1
ATOM 2181 N N . GLU A 1 273 ? -11.755 8.466 -7.116 1.00 92.81 273 GLU A N 1
ATOM 2182 C CA . GLU A 1 273 ? -12.778 7.785 -7.916 1.00 92.81 273 GLU A CA 1
ATOM 2183 C C . GLU A 1 273 ? -13.769 6.977 -7.065 1.00 92.81 273 GLU A C 1
ATOM 2185 O O . GLU A 1 273 ? -14.930 6.855 -7.441 1.00 92.81 273 GLU A O 1
ATOM 2190 N N . ILE A 1 274 ? -13.322 6.410 -5.939 1.00 93.69 274 ILE A N 1
ATOM 2191 C CA . ILE A 1 274 ? -14.153 5.541 -5.090 1.00 93.69 274 ILE A CA 1
ATOM 2192 C C . ILE A 1 274 ? -14.956 6.350 -4.061 1.00 93.69 274 ILE A C 1
ATOM 2194 O O . ILE A 1 274 ? -16.129 6.068 -3.837 1.00 93.69 274 ILE A O 1
ATOM 2198 N N . LEU A 1 275 ? -14.321 7.329 -3.414 1.00 91.56 275 LEU A N 1
ATOM 2199 C CA . LEU A 1 275 ? -14.874 8.101 -2.292 1.00 91.56 275 LEU A CA 1
ATOM 2200 C C . LEU A 1 275 ? -15.242 9.538 -2.676 1.00 91.56 275 LEU A C 1
ATOM 2202 O O . LEU A 1 275 ? -15.766 10.278 -1.841 1.00 91.56 275 LEU A O 1
ATOM 2206 N N . GLY A 1 276 ? -14.950 9.956 -3.908 1.00 83.94 276 GLY A N 1
ATOM 2207 C CA . GLY A 1 276 ? -15.383 11.246 -4.428 1.00 83.94 276 GLY A CA 1
ATOM 2208 C C . GLY A 1 276 ? -16.909 11.355 -4.524 1.00 83.94 276 GLY A C 1
ATOM 2209 O O . GLY A 1 276 ? -17.622 10.352 -4.412 1.00 83.94 276 GLY A O 1
ATOM 2210 N N . PRO A 1 277 ? -17.432 12.578 -4.713 1.00 73.25 277 PRO A N 1
ATOM 2211 C CA . PRO A 1 277 ? -18.856 12.775 -4.941 1.00 73.25 277 PRO A CA 1
ATOM 2212 C C . PRO A 1 277 ? -19.301 11.983 -6.178 1.00 73.25 277 PRO A C 1
ATOM 2214 O O . PRO A 1 277 ? -18.600 11.957 -7.189 1.00 73.25 277 PRO A O 1
ATOM 2217 N N . ALA A 1 278 ? -20.461 11.329 -6.090 1.00 63.28 278 ALA A N 1
ATOM 2218 C CA . ALA A 1 278 ? -21.071 10.691 -7.250 1.00 63.28 278 ALA A CA 1
ATOM 2219 C C . ALA A 1 278 ? -21.401 11.771 -8.296 1.00 63.28 278 ALA A C 1
ATOM 2221 O O . ALA A 1 278 ? -22.075 12.748 -7.964 1.00 63.28 278 ALA A O 1
ATOM 2222 N N . ASN A 1 279 ? -20.885 11.602 -9.518 1.00 48.84 279 ASN A N 1
ATOM 2223 C CA . ASN A 1 279 ? -21.273 12.409 -10.680 1.00 48.84 279 ASN A CA 1
ATOM 2224 C C . ASN A 1 279 ? -22.705 12.093 -11.115 1.00 48.84 279 ASN A C 1
ATOM 2226 O O . ASN A 1 279 ? -23.076 10.896 -11.066 1.00 48.84 279 ASN A O 1
#

InterPro domains:
  IPR008734 Phosphorylase kinase alpha/beta subunit [PTHR10749] (1-273)
  IPR045583 Phosphorylase b kinase regulatory subunit alpha/beta, C-terminal domain [PF19292] (59-275)

Secondary structure (DSSP, 8-state):
-TTTTT--HHHHHHHHHHS-HHHHHHHHHHHHHSGGGTTTS---------------HHHHHHHHHHHHHHHHHHHHT----------PPP-------------TTHHHHHHHHHHHTT---TTHHHHHHHHHHH-TT-EEETTEEE-TTHHHHS-TT-HHHHHHHHHHHTT---HHHHHHHHHHHHHHTTHHHHH--SS----SSS-EEHHHHHHHHHHHHHHHHHHHT-GGGGTGGGTPPP--GGG--HHHHTS-SSSTTSHHHHHHHHHHHHHSPP-

Organism: Toxocara canis (NCBI:txid6265)

Radius of gyration: 23.26 Å; chains: 1; bounding box: 58×50×72 Å

pLDDT: mean 80.15, std 20.53, range [30.05, 98.25]